Protein AF-0000000075068173 (afdb_homodimer)

Radius of gyration: 28.62 Å; Cα contacts (8 Å, |Δi|>4): 378; chains: 2; bounding box: 31×88×55 Å

Secondary structure (DSSP, 8-state):
---HHHHHHHHHHHHTSS-HHHHHHHHHTT--S--SHHHHHHHHHHHHHHHHHHHHHHHHHHGGG---HHHHHHHHHHHHHHHHHHHHHHHHHHHHHTT-HHHHHHHHTTHHHHHHHHHHHHHSEEESTTTSHHHHHHHHHHHHHHHHHHHHHH-/---HHHHHHHHHHHHTSS-HHHHHHHHHTT--S--SHHHHHHHHHHHHHHHHHHHHHHHHHHGGG---HHHHHHHHHHHHHHHHHHHHHHHHHHHHHTT-HHHHHHHHTTHHHHHHHHHHHHHSEEESTTTSHHHHHHHHHHHHHHHHHHHHHH-

Foldseek 3Di:
DDPPVLLVVQQVVLVPPPDSVVSSCQCVVPVPDDSPPLSSVLSVLVVQLVVLVVVLVVLVVCLVVDPPPVVNVLSVLQNQLSVQQNVLSVQLNVCSVVVNNVSSVVSNVSNVVSNVSSCVSVVPPPVCPDDCVVVVVVVVVVVVVVVVVVVVVVD/DDPPVLVVVQQVVLVPPPDSVVSSCQCVVPVPDDSPPLSSVLSVLVVQLVVLVVVLVVLVVCLVVDPPPVVNVLSVLQNQLSVQQNVLSVQLNVCSVVVNNVSSVVSNVRNVVSNVSSCVSVVPPPPCPDDCVVVVVVVVVVVVVVVVVVVVVVD

Nearest PDB structures (foldseek):
  1xg2-assembly1_B  TM=8.475E-01  e=2.480E-03  Actinidia chinensis
  1x91-assembly1_A  TM=8.697E-01  e=3.178E-03  Arabidopsis thaliana
  1x8z-assembly1_A-2  TM=6.089E-01  e=2.533E-04  Arabidopsis thaliana
  1x8z-assembly3_A  TM=6.089E-01  e=2.533E-04  Arabidopsis thaliana
  3na7-assembly1_A  TM=4.726E-01  e=2.448E+00  Helicobacter pylori NCTC 11638

Structure (mmCIF, N/CA/C/O backbone):
data_AF-0000000075068173-model_v1
#
loop_
_entity.id
_entity.type
_entity.pdbx_description
1 polymer 'Uncharacterized protein LOC111493503'
#
loop_
_atom_site.group_PDB
_atom_site.id
_atom_site.type_symbol
_atom_site.label_atom_id
_atom_site.label_alt_id
_atom_site.label_comp_id
_atom_site.label_asym_id
_atom_site.label_entity_id
_atom_site.label_seq_id
_atom_site.pdbx_PDB_ins_code
_atom_site.Cartn_x
_atom_site.Cartn_y
_atom_site.Cartn_z
_atom_site.occupancy
_atom_site.B_iso_or_equiv
_atom_site.auth_seq_id
_atom_site.auth_comp_id
_atom_site.auth_asym_id
_atom_site.auth_atom_id
_atom_site.pdbx_PDB_model_num
ATOM 1 N N . MET A 1 1 ? 0.216 -41.562 1.376 1 57.31 1 MET A N 1
ATOM 2 C CA . MET A 1 1 ? 1.624 -41.188 1.37 1 57.31 1 MET A CA 1
ATOM 3 C C . MET A 1 1 ? 2.307 -41.625 0.082 1 57.31 1 MET A C 1
ATOM 5 O O . MET A 1 1 ? 1.937 -42.656 -0.497 1 57.31 1 MET A O 1
ATOM 9 N N . ALA A 1 2 ? 3.008 -40.594 -0.624 1 73.44 2 ALA A N 1
ATOM 10 C CA . ALA A 1 2 ? 3.652 -40.938 -1.89 1 73.44 2 ALA A CA 1
ATOM 11 C C . ALA A 1 2 ? 4.695 -42.031 -1.697 1 73.44 2 ALA A C 1
ATOM 13 O O . ALA A 1 2 ? 5.355 -42.094 -0.656 1 73.44 2 ALA A O 1
ATOM 14 N N . ASP A 1 3 ? 4.773 -43.031 -2.59 1 85.81 3 ASP A N 1
ATOM 15 C CA . ASP A 1 3 ? 5.84 -44 -2.553 1 85.81 3 ASP A CA 1
ATOM 16 C C . ASP A 1 3 ? 7.211 -43.344 -2.676 1 85.81 3 ASP A C 1
ATOM 18 O O . ASP A 1 3 ? 7.312 -42.156 -2.982 1 85.81 3 ASP A O 1
ATOM 22 N N . THR A 1 4 ? 8.195 -44.094 -2.365 1 87.81 4 THR A N 1
ATOM 23 C CA . THR A 1 4 ? 9.562 -43.594 -2.305 1 87.81 4 THR A CA 1
ATOM 24 C C . THR A 1 4 ? 9.961 -42.938 -3.635 1 87.81 4 THR A C 1
ATOM 26 O O . THR A 1 4 ? 10.617 -41.906 -3.66 1 87.81 4 THR A O 1
ATOM 29 N N . GLU A 1 5 ? 9.617 -43.562 -4.777 1 89.88 5 GLU A N 1
ATOM 30 C CA . GLU A 1 5 ? 9.961 -43.031 -6.094 1 89.88 5 GLU A CA 1
ATOM 31 C C . GLU A 1 5 ? 9.281 -41.688 -6.34 1 89.88 5 GLU A C 1
ATOM 33 O O . GLU A 1 5 ? 9.914 -40.75 -6.82 1 89.88 5 GLU A O 1
ATOM 38 N N . THR A 1 6 ? 8.023 -41.688 -6.035 1 92.38 6 THR A N 1
ATOM 39 C CA . THR A 1 6 ? 7.254 -40.438 -6.18 1 92.38 6 THR A CA 1
ATOM 40 C C . THR A 1 6 ? 7.824 -39.344 -5.285 1 92.38 6 THR A C 1
ATOM 42 O O . THR A 1 6 ? 7.961 -38.219 -5.719 1 92.38 6 THR A O 1
ATOM 45 N N . GLU A 1 7 ? 8.172 -39.688 -4.039 1 92.94 7 GLU A N 1
ATOM 46 C CA . GLU A 1 7 ? 8.75 -38.719 -3.102 1 92.94 7 GLU A CA 1
ATOM 47 C C . GLU A 1 7 ? 10.062 -38.156 -3.631 1 92.94 7 GLU A C 1
ATOM 49 O O . GLU A 1 7 ? 10.336 -36.969 -3.492 1 92.94 7 GLU A O 1
ATOM 54 N N . ASN A 1 8 ? 10.883 -39.031 -4.199 1 91.31 8 ASN A N 1
ATOM 55 C CA . ASN A 1 8 ? 12.148 -38.562 -4.777 1 91.31 8 ASN A CA 1
ATOM 56 C C . ASN A 1 8 ? 11.914 -37.625 -5.945 1 91.31 8 ASN A C 1
ATOM 58 O O . ASN A 1 8 ? 12.633 -36.625 -6.09 1 91.31 8 ASN A O 1
ATOM 62 N N . ARG A 1 9 ? 10.93 -37.906 -6.77 1 92.56 9 ARG A N 1
ATOM 63 C CA . ARG A 1 9 ? 10.602 -37.062 -7.906 1 92.56 9 ARG A CA 1
ATOM 64 C C . ARG A 1 9 ? 10.156 -35.656 -7.438 1 92.56 9 ARG A C 1
ATOM 66 O O . ARG A 1 9 ? 10.617 -34.656 -7.957 1 92.56 9 ARG A O 1
ATOM 73 N N . ILE A 1 10 ? 9.305 -35.656 -6.484 1 94.38 10 ILE A N 1
ATOM 74 C CA . ILE A 1 10 ? 8.766 -34.406 -5.961 1 94.38 10 ILE A CA 1
ATOM 75 C C . ILE A 1 10 ? 9.883 -33.594 -5.309 1 94.38 10 ILE A C 1
ATOM 77 O O . ILE A 1 10 ? 10 -32.406 -5.531 1 94.38 10 ILE A O 1
ATOM 81 N N . ASN A 1 11 ? 10.703 -34.25 -4.551 1 90.69 11 ASN A N 1
ATOM 82 C CA . ASN A 1 11 ? 11.812 -33.562 -3.893 1 90.69 11 ASN A CA 1
ATOM 83 C C . ASN A 1 11 ? 12.766 -32.938 -4.906 1 90.69 11 ASN A C 1
ATOM 85 O O . ASN A 1 11 ? 13.203 -31.812 -4.73 1 90.69 11 ASN A O 1
ATOM 89 N N . ASN A 1 12 ? 13.055 -33.688 -5.945 1 89.19 12 ASN A N 1
ATOM 90 C CA . ASN A 1 12 ? 13.945 -33.156 -6.984 1 89.19 12 ASN A CA 1
ATOM 91 C C . ASN A 1 12 ? 13.328 -31.984 -7.727 1 89.19 12 ASN A C 1
ATOM 93 O O . ASN A 1 12 ? 14.016 -30.984 -7.988 1 89.19 12 ASN A O 1
ATOM 97 N N . LEU A 1 13 ? 12.031 -32.125 -8.07 1 92.62 13 LEU A N 1
ATOM 98 C CA . LEU A 1 13 ? 11.312 -31.062 -8.766 1 92.62 13 LEU A CA 1
ATOM 99 C C . LEU A 1 13 ? 11.234 -29.797 -7.914 1 92.62 13 LEU A C 1
ATOM 101 O O . LEU A 1 13 ? 11.438 -28.688 -8.414 1 92.62 13 LEU A O 1
ATOM 105 N N . CYS A 1 14 ? 11.031 -29.984 -6.633 1 94.75 14 CYS A N 1
ATOM 106 C CA . CYS A 1 14 ? 10.727 -28.844 -5.758 1 94.75 14 CYS A CA 1
ATOM 107 C C . CYS A 1 14 ? 12 -28.188 -5.254 1 94.75 14 CYS A C 1
ATOM 109 O O . CYS A 1 14 ? 11.977 -27.047 -4.812 1 94.75 14 CYS A O 1
ATOM 111 N N . HIS A 1 15 ? 13.078 -28.906 -5.363 1 87.06 15 HIS A N 1
ATOM 112 C CA . HIS A 1 15 ? 14.359 -28.359 -4.938 1 87.06 15 HIS A CA 1
ATOM 113 C C . HIS A 1 15 ? 14.734 -27.141 -5.773 1 87.06 15 HIS A C 1
ATOM 115 O O . HIS A 1 15 ? 15.406 -26.234 -5.285 1 87.06 15 HIS A O 1
ATOM 121 N N . GLU A 1 16 ? 14.148 -27.047 -6.996 1 82.69 16 GLU A N 1
ATOM 122 C CA . GLU A 1 16 ? 14.477 -25.984 -7.934 1 82.69 16 GLU A CA 1
ATOM 123 C C . GLU A 1 16 ? 13.492 -24.812 -7.812 1 82.69 16 GLU A C 1
ATOM 125 O O . GLU A 1 16 ? 13.68 -23.766 -8.438 1 82.69 16 GLU A O 1
ATOM 130 N N . MET A 1 17 ? 12.531 -24.938 -6.984 1 88.69 17 MET A N 1
ATOM 131 C CA . MET A 1 17 ? 11.469 -23.953 -6.887 1 88.69 17 MET A CA 1
ATOM 132 C C . MET A 1 17 ? 11.82 -22.875 -5.871 1 88.69 17 MET A C 1
ATOM 134 O O . MET A 1 17 ? 12.602 -23.109 -4.949 1 88.69 17 MET A O 1
ATOM 138 N N . GLU A 1 18 ? 11.227 -21.703 -6.047 1 86.06 18 GLU A N 1
ATOM 139 C CA . GLU A 1 18 ? 11.359 -20.578 -5.121 1 86.06 18 GLU A CA 1
ATOM 140 C C . GLU A 1 18 ? 11.016 -21 -3.695 1 86.06 18 GLU A C 1
ATOM 142 O O . GLU A 1 18 ? 11.648 -20.547 -2.74 1 86.06 18 GLU A O 1
ATOM 147 N N . GLU A 1 19 ? 9.984 -21.875 -3.518 1 88.12 19 GLU A N 1
ATOM 148 C CA . GLU A 1 19 ? 9.547 -22.359 -2.213 1 88.12 19 GLU A CA 1
ATOM 149 C C . GLU A 1 19 ? 9.328 -23.875 -2.234 1 88.12 19 GLU A C 1
ATOM 151 O O . GLU A 1 19 ? 8.289 -24.344 -2.688 1 88.12 19 GLU A O 1
ATOM 156 N N . PHE A 1 20 ? 10.242 -24.516 -1.588 1 89.75 20 PHE A N 1
ATOM 157 C CA . PHE A 1 20 ? 10.188 -25.969 -1.524 1 89.75 20 PHE A CA 1
ATOM 158 C C . PHE A 1 20 ? 8.898 -26.438 -0.845 1 89.75 20 PHE A C 1
ATOM 160 O O . PHE A 1 20 ? 8.234 -27.344 -1.325 1 89.75 20 PHE A O 1
ATOM 167 N N . GLY A 1 21 ? 8.617 -25.828 0.312 1 89.31 21 GLY A N 1
ATOM 168 C CA . GLY A 1 21 ? 7.465 -26.25 1.094 1 89.31 21 GLY A CA 1
ATOM 169 C C . GLY A 1 21 ? 6.152 -26.094 0.35 1 89.31 21 GLY A C 1
ATOM 170 O O . GLY A 1 21 ? 5.328 -27.016 0.347 1 89.31 21 GLY A O 1
ATOM 171 N N . PHE A 1 22 ? 6.039 -24.969 -0.29 1 91.69 22 PHE A N 1
ATOM 172 C CA . PHE A 1 22 ? 4.816 -24.734 -1.051 1 91.69 22 PHE A CA 1
ATOM 173 C C . PHE A 1 22 ? 4.703 -25.703 -2.219 1 91.69 22 PHE A C 1
ATOM 175 O O . PHE A 1 22 ? 3.633 -26.266 -2.471 1 91.69 22 PHE A O 1
ATOM 182 N N . CYS A 1 23 ? 5.797 -25.953 -2.932 1 94.81 23 CYS A N 1
ATOM 183 C CA . CYS A 1 23 ? 5.852 -26.906 -4.035 1 94.81 23 CYS A CA 1
ATOM 184 C C . CYS A 1 23 ? 5.512 -28.312 -3.557 1 94.81 23 CYS A C 1
ATOM 186 O O . CYS A 1 23 ? 4.641 -28.984 -4.129 1 94.81 23 CYS A O 1
ATOM 188 N N . SER A 1 24 ? 6.184 -28.719 -2.5 1 93.94 24 SER A N 1
ATOM 189 C CA . SER A 1 24 ? 5.98 -30.047 -1.946 1 93.94 24 SER A CA 1
ATOM 190 C C . SER A 1 24 ? 4.535 -30.25 -1.496 1 93.94 24 SER A C 1
ATOM 192 O O . SER A 1 24 ? 3.918 -31.266 -1.801 1 93.94 24 SER A O 1
ATOM 194 N N . GLN A 1 25 ? 4.031 -29.281 -0.839 1 92.69 25 GLN A N 1
ATOM 195 C CA . GLN A 1 25 ? 2.66 -29.344 -0.345 1 92.69 25 GLN A CA 1
ATOM 196 C C . GLN A 1 25 ? 1.663 -29.422 -1.498 1 92.69 25 GLN A C 1
ATOM 198 O O . GLN A 1 25 ? 0.678 -30.156 -1.428 1 92.69 25 GLN A O 1
ATOM 203 N N . THR A 1 26 ? 1.859 -28.641 -2.525 1 94.56 26 THR A N 1
ATOM 204 C CA . THR A 1 26 ? 0.976 -28.625 -3.688 1 94.56 26 THR A CA 1
ATOM 205 C C . THR A 1 26 ? 0.862 -30.016 -4.309 1 94.56 26 THR A C 1
ATOM 207 O O . THR A 1 26 ? -0.24 -30.469 -4.609 1 94.56 26 THR A O 1
ATOM 210 N N . PHE A 1 27 ? 1.94 -30.672 -4.473 1 96.88 27 PHE A N 1
ATOM 211 C CA . PHE A 1 27 ? 1.901 -32.031 -5.035 1 96.88 27 PHE A CA 1
ATOM 212 C C . PHE A 1 27 ? 1.237 -33 -4.066 1 96.88 27 PHE A C 1
ATOM 214 O O . PHE A 1 27 ? 0.314 -33.719 -4.441 1 96.88 27 PHE A O 1
ATOM 221 N N . HIS A 1 28 ? 1.599 -32.938 -2.811 1 93.94 28 HIS A N 1
ATOM 222 C CA . HIS A 1 28 ? 1.13 -33.938 -1.842 1 93.94 28 HIS A CA 1
ATOM 223 C C . HIS A 1 28 ? -0.37 -33.812 -1.604 1 93.94 28 HIS A C 1
ATOM 225 O O . HIS A 1 28 ? -1.052 -34.781 -1.343 1 93.94 28 HIS A O 1
ATOM 231 N N . GLU A 1 29 ? -0.838 -32.656 -1.728 1 93.19 29 GLU A N 1
ATOM 232 C CA . GLU A 1 29 ? -2.264 -32.406 -1.51 1 93.19 29 GLU A CA 1
ATOM 233 C C . GLU A 1 29 ? -3.084 -32.875 -2.719 1 93.19 29 GLU A C 1
ATOM 235 O O . GLU A 1 29 ? -4.309 -32.969 -2.637 1 93.19 29 GLU A O 1
ATOM 240 N N . ASN A 1 30 ? -2.426 -33.156 -3.859 1 93.44 30 ASN A N 1
ATOM 241 C CA . ASN A 1 30 ? -3.168 -33.406 -5.094 1 93.44 30 ASN A CA 1
ATOM 242 C C . ASN A 1 30 ? -2.744 -34.688 -5.77 1 93.44 30 ASN A C 1
ATOM 244 O O . ASN A 1 30 ? -2.943 -34.875 -6.973 1 93.44 30 ASN A O 1
ATOM 248 N N . LEU A 1 31 ? -2.109 -35.594 -4.969 1 92.62 31 LEU A N 1
ATOM 249 C CA . LEU A 1 31 ? -1.705 -36.875 -5.492 1 92.62 31 LEU A CA 1
ATOM 250 C C . LEU A 1 31 ? -2.908 -37.812 -5.629 1 92.62 31 LEU A C 1
ATOM 252 O O . LEU A 1 31 ? -3.016 -38.812 -4.91 1 92.62 31 LEU A O 1
ATOM 256 N N . ASN A 1 32 ? -3.816 -37.625 -6.555 1 88 32 ASN A N 1
ATOM 257 C CA . ASN A 1 32 ? -5.031 -38.406 -6.719 1 88 32 ASN A CA 1
ATOM 258 C C . ASN A 1 32 ? -4.969 -39.281 -7.973 1 88 32 ASN A C 1
ATOM 260 O O . ASN A 1 32 ? -5.953 -39.938 -8.328 1 88 32 ASN A O 1
ATOM 264 N N . GLY A 1 33 ? -3.887 -39.344 -8.617 1 87.81 33 GLY A N 1
ATOM 265 C CA . GLY A 1 33 ? -3.707 -40.062 -9.867 1 87.81 33 GLY A CA 1
ATOM 266 C C . GLY A 1 33 ? -2.293 -40.594 -10.062 1 87.81 33 GLY A C 1
ATOM 267 O O . GLY A 1 33 ? -1.572 -40.812 -9.086 1 87.81 33 GLY A O 1
ATOM 268 N N . PRO A 1 34 ? -1.982 -40.781 -11.312 1 87.69 34 PRO A N 1
ATOM 269 C CA . PRO A 1 34 ? -0.616 -41.25 -11.602 1 87.69 34 PRO A CA 1
ATOM 270 C C . PRO A 1 34 ? 0.441 -40.281 -11.055 1 87.69 34 PRO A C 1
ATOM 272 O O . PRO A 1 34 ? 0.252 -39.062 -11.078 1 87.69 34 PRO A O 1
ATOM 275 N N . THR A 1 35 ? 1.455 -40.875 -10.617 1 92.56 35 THR A N 1
ATOM 276 C CA . THR A 1 35 ? 2.479 -40.062 -9.953 1 92.56 35 THR A CA 1
ATOM 277 C C . THR A 1 35 ? 3.77 -40.062 -10.766 1 92.56 35 THR A C 1
ATOM 279 O O . THR A 1 35 ? 4.84 -39.75 -10.242 1 92.56 35 THR A O 1
ATOM 282 N N . ASP A 1 36 ? 3.613 -40.562 -12.031 1 93.81 36 ASP A N 1
ATOM 283 C CA . ASP A 1 36 ? 4.754 -40.438 -12.93 1 93.81 36 ASP A CA 1
ATOM 284 C C . ASP A 1 36 ? 4.91 -38.969 -13.398 1 93.81 36 ASP A C 1
ATOM 286 O O . ASP A 1 36 ? 4.207 -38.094 -12.922 1 93.81 36 ASP A O 1
ATOM 290 N N . ASP A 1 37 ? 5.867 -38.688 -14.289 1 94 37 ASP A N 1
ATOM 291 C CA . ASP A 1 37 ? 6.164 -37.312 -14.742 1 94 37 ASP A CA 1
ATOM 292 C C . ASP A 1 37 ? 4.941 -36.688 -15.391 1 94 37 ASP A C 1
ATOM 294 O O . ASP A 1 37 ? 4.699 -35.469 -15.219 1 94 37 ASP A O 1
ATOM 298 N N . ILE A 1 38 ? 4.18 -37.5 -16.156 1 96.25 38 ILE A N 1
ATOM 299 C CA . ILE A 1 38 ? 2.982 -37 -16.828 1 96.25 38 ILE A CA 1
ATOM 300 C C . ILE A 1 38 ? 1.933 -36.625 -15.773 1 96.25 38 ILE A C 1
ATOM 302 O O . ILE A 1 38 ? 1.312 -35.562 -15.859 1 96.25 38 ILE A O 1
ATOM 306 N N . GLY A 1 39 ? 1.731 -37.469 -14.781 1 96.94 39 GLY A N 1
ATOM 307 C CA . GLY A 1 39 ? 0.793 -37.188 -13.703 1 96.94 39 GLY A CA 1
ATOM 308 C C . GLY A 1 39 ? 1.146 -35.938 -12.906 1 96.94 39 GLY A C 1
ATOM 309 O O . GLY A 1 39 ? 0.275 -35.125 -12.602 1 96.94 39 GLY A O 1
ATOM 310 N N . LEU A 1 40 ? 2.402 -35.75 -12.578 1 96.56 40 LEU A N 1
ATOM 311 C CA . LEU A 1 40 ? 2.854 -34.562 -11.828 1 96.56 40 LEU A CA 1
ATOM 312 C C . LEU A 1 40 ? 2.691 -33.312 -12.656 1 96.56 40 LEU A C 1
ATOM 314 O O . LEU A 1 40 ? 2.355 -32.25 -12.117 1 96.56 40 LEU A O 1
ATOM 318 N N . THR A 1 41 ? 2.947 -33.438 -13.961 1 97.56 41 THR A N 1
ATOM 319 C CA . THR A 1 41 ? 2.742 -32.312 -14.859 1 97.56 41 THR A CA 1
ATOM 320 C C . THR A 1 41 ? 1.276 -31.891 -14.867 1 97.56 41 THR A C 1
ATOM 322 O O . THR A 1 41 ? 0.974 -30.703 -14.828 1 97.56 41 THR A O 1
ATOM 325 N N . GLN A 1 42 ? 0.394 -32.844 -14.883 1 97.75 42 GLN A N 1
ATOM 326 C CA . GLN A 1 42 ? -1.033 -32.531 -14.836 1 97.75 42 GLN A CA 1
ATOM 327 C C . GLN A 1 42 ? -1.395 -31.766 -13.57 1 97.75 42 GLN A C 1
ATOM 329 O O . GLN A 1 42 ? -2.115 -30.766 -13.625 1 97.75 42 GLN A O 1
ATOM 334 N N . ILE A 1 43 ? -0.882 -32.25 -12.469 1 97.38 43 ILE A N 1
ATOM 335 C CA . ILE A 1 43 ? -1.152 -31.609 -11.195 1 97.38 43 ILE A CA 1
ATOM 336 C C . ILE A 1 43 ? -0.666 -30.156 -11.258 1 97.38 43 ILE A C 1
ATOM 338 O O . ILE A 1 43 ? -1.396 -29.234 -10.891 1 97.38 43 ILE A O 1
ATOM 342 N N . ALA A 1 44 ? 0.542 -29.969 -11.688 1 97.62 44 ALA A N 1
ATOM 343 C CA . ALA A 1 44 ? 1.157 -28.641 -11.695 1 97.62 44 ALA A CA 1
ATOM 344 C C . ALA A 1 44 ? 0.349 -27.656 -12.547 1 97.62 44 ALA A C 1
ATOM 346 O O . ALA A 1 44 ? 0.031 -26.562 -12.102 1 97.62 44 ALA A O 1
ATOM 347 N N . ILE A 1 45 ? -0.02 -28.062 -13.797 1 98.5 45 ILE A N 1
ATOM 348 C CA . ILE A 1 45 ? -0.671 -27.125 -14.703 1 98.5 45 ILE A CA 1
ATOM 349 C C . ILE A 1 45 ? -2.105 -26.875 -14.242 1 98.5 45 ILE A C 1
ATOM 351 O O . ILE A 1 45 ? -2.613 -25.75 -14.359 1 98.5 45 ILE A O 1
ATOM 355 N N . VAL A 1 46 ? -2.775 -27.891 -13.711 1 97.94 46 VAL A N 1
ATOM 356 C CA . VAL A 1 46 ? -4.152 -27.734 -13.25 1 97.94 46 VAL A CA 1
ATOM 357 C C . VAL A 1 46 ? -4.195 -26.828 -12.016 1 97.94 46 VAL A C 1
ATOM 359 O O . VAL A 1 46 ? -5.035 -25.938 -11.93 1 97.94 46 VAL A O 1
ATOM 362 N N . GLU A 1 47 ? -3.283 -27.016 -11.102 1 97.94 47 GLU A N 1
ATOM 363 C CA . GLU A 1 47 ? -3.229 -26.172 -9.906 1 97.94 47 GLU A CA 1
ATOM 364 C C . GLU A 1 47 ? -2.871 -24.734 -10.266 1 97.94 47 GLU A C 1
ATOM 366 O O . GLU A 1 47 ? -3.371 -23.797 -9.648 1 97.94 47 GLU A O 1
ATOM 371 N N . ALA A 1 48 ? -1.979 -24.562 -11.227 1 98.44 48 ALA A N 1
ATOM 372 C CA . ALA A 1 48 ? -1.643 -23.219 -11.688 1 98.44 48 ALA A CA 1
ATOM 373 C C . ALA A 1 48 ? -2.867 -22.516 -12.266 1 98.44 48 ALA A C 1
ATOM 375 O O . ALA A 1 48 ? -3.141 -21.359 -11.93 1 98.44 48 ALA A O 1
ATOM 376 N N . GLN A 1 49 ? -3.598 -23.234 -13.078 1 98.62 49 GLN A N 1
ATOM 377 C CA . GLN A 1 49 ? -4.773 -22.656 -13.711 1 98.62 49 GLN A CA 1
ATOM 378 C C . GLN A 1 49 ? -5.844 -22.312 -12.672 1 98.62 49 GLN A C 1
ATOM 380 O O . GLN A 1 49 ? -6.461 -21.25 -12.742 1 98.62 49 GLN A O 1
ATOM 385 N N . ALA A 1 50 ? -6.078 -23.172 -11.789 1 96.81 50 ALA A N 1
ATOM 386 C CA . ALA A 1 50 ? -7.055 -22.922 -10.734 1 96.81 50 ALA A CA 1
ATOM 387 C C . ALA A 1 50 ? -6.668 -21.688 -9.914 1 96.81 50 ALA A C 1
ATOM 389 O O . ALA A 1 50 ? -7.527 -20.875 -9.578 1 96.81 50 ALA A O 1
ATOM 390 N N . ASN A 1 51 ? -5.395 -21.594 -9.57 1 96.62 51 ASN A N 1
ATOM 391 C CA . ASN A 1 51 ? -4.898 -20.453 -8.82 1 96.62 51 ASN A CA 1
ATOM 392 C C . ASN A 1 51 ? -5.062 -19.156 -9.609 1 96.62 51 ASN A C 1
ATOM 394 O O . ASN A 1 51 ? -5.5 -18.141 -9.055 1 96.62 51 ASN A O 1
ATOM 398 N N . ALA A 1 52 ? -4.719 -19.188 -10.883 1 97.75 52 ALA A N 1
ATOM 399 C CA . ALA A 1 52 ? -4.852 -18 -11.742 1 97.75 52 ALA A CA 1
ATOM 400 C C . ALA A 1 52 ? -6.309 -17.562 -11.844 1 97.75 52 ALA A C 1
ATOM 402 O O . ALA A 1 52 ? -6.613 -16.375 -11.734 1 97.75 52 ALA A O 1
ATOM 403 N N . SER A 1 53 ? -7.246 -18.531 -12.016 1 97.38 53 SER A N 1
ATOM 404 C CA . SER A 1 53 ? -8.672 -18.234 -12.117 1 97.38 53 SER A CA 1
ATOM 405 C C . SER A 1 53 ? -9.203 -17.625 -10.828 1 97.38 53 SER A C 1
ATOM 407 O O . SER A 1 53 ? -9.992 -16.688 -10.859 1 97.38 53 SER A O 1
ATOM 409 N N . ASN A 1 54 ? -8.781 -18.188 -9.742 1 94.75 54 ASN A N 1
ATOM 410 C CA . ASN A 1 54 ? -9.203 -17.672 -8.445 1 94.75 54 ASN A CA 1
ATOM 411 C C . ASN A 1 54 ? -8.688 -16.25 -8.211 1 94.75 54 ASN A C 1
ATOM 413 O O . ASN A 1 54 ? -9.406 -15.406 -7.684 1 94.75 54 ASN A O 1
ATOM 417 N N . THR A 1 55 ? -7.461 -15.969 -8.523 1 95.19 55 THR A N 1
ATOM 418 C CA . THR A 1 55 ? -6.867 -14.641 -8.375 1 95.19 55 THR A CA 1
ATOM 419 C C . THR A 1 55 ? -7.578 -13.633 -9.266 1 95.19 55 THR A C 1
ATOM 421 O O . THR A 1 55 ? -7.859 -12.508 -8.836 1 95.19 55 THR A O 1
ATOM 424 N N . LEU A 1 56 ? -7.867 -14.047 -10.531 1 96.38 56 LEU A N 1
ATOM 425 C CA . LEU A 1 56 ? -8.609 -13.188 -11.445 1 96.38 56 LEU A CA 1
ATOM 426 C C . LEU A 1 56 ? -9.961 -12.805 -10.852 1 96.38 56 LEU A C 1
ATOM 428 O O . LEU A 1 56 ? -10.336 -11.625 -10.852 1 96.38 56 LEU A O 1
ATOM 432 N N . ARG A 1 57 ? -10.648 -13.773 -10.297 1 93.88 57 ARG A N 1
ATOM 433 C CA . ARG A 1 57 ? -11.945 -13.516 -9.672 1 93.88 57 ARG A CA 1
ATOM 434 C C . ARG A 1 57 ? -11.797 -12.57 -8.477 1 93.88 57 ARG A C 1
ATOM 436 O O . ARG A 1 57 ? -12.609 -11.656 -8.305 1 93.88 57 ARG A O 1
ATOM 443 N N . TYR A 1 58 ? -10.82 -12.758 -7.672 1 90.38 58 TYR A N 1
ATOM 444 C CA . TYR A 1 58 ? -10.539 -11.906 -6.523 1 90.38 58 TYR A CA 1
ATOM 445 C C . TYR A 1 58 ? -10.359 -10.461 -6.953 1 90.38 58 TYR A C 1
ATOM 447 O O . TYR A 1 58 ? -10.938 -9.547 -6.352 1 90.38 58 TYR A O 1
ATOM 455 N N . ILE A 1 59 ? -9.555 -10.242 -7.93 1 92.5 59 ILE A N 1
ATOM 456 C CA . ILE A 1 59 ? -9.273 -8.906 -8.438 1 92.5 59 ILE A CA 1
ATOM 457 C C . ILE A 1 59 ? -10.57 -8.266 -8.938 1 92.5 59 ILE A C 1
ATOM 459 O O . ILE A 1 59 ? -10.859 -7.105 -8.625 1 92.5 59 ILE A O 1
ATOM 463 N N . GLN A 1 60 ? -11.367 -9.047 -9.688 1 92 60 GLN A N 1
ATOM 464 C CA . GLN A 1 60 ? -12.609 -8.547 -10.273 1 92 60 GLN A CA 1
ATOM 465 C C . GLN A 1 60 ? -13.609 -8.164 -9.188 1 92 60 GLN A C 1
ATOM 467 O O . GLN A 1 60 ? -14.383 -7.215 -9.344 1 92 60 GLN A O 1
ATOM 472 N N . GLU A 1 61 ? -13.562 -8.828 -8.109 1 85.69 61 GLU A N 1
ATOM 473 C CA . GLU A 1 61 ? -14.445 -8.531 -6.984 1 85.69 61 GLU A CA 1
ATOM 474 C C . GLU A 1 61 ? -13.969 -7.297 -6.223 1 85.69 61 GLU A C 1
ATOM 476 O O . GLU A 1 61 ? -14.773 -6.566 -5.648 1 85.69 61 GLU A O 1
ATOM 481 N N . LEU A 1 62 ? -12.688 -7.078 -6.238 1 82.44 62 LEU A N 1
ATOM 482 C CA . LEU A 1 62 ? -12.086 -5.973 -5.5 1 82.44 62 LEU A CA 1
ATOM 483 C C . LEU A 1 62 ? -12.242 -4.664 -6.27 1 82.44 62 LEU A C 1
ATOM 485 O O . LEU A 1 62 ? -12.438 -3.605 -5.672 1 82.44 62 LEU A O 1
ATOM 489 N N . LEU A 1 63 ? -12.188 -4.719 -7.57 1 86.88 63 LEU A N 1
ATOM 490 C CA . LEU A 1 63 ? -12.078 -3.557 -8.445 1 86.88 63 LEU A CA 1
ATOM 491 C C . LEU A 1 63 ? -13.234 -2.588 -8.195 1 86.88 63 LEU A C 1
ATOM 493 O O . LEU A 1 63 ? -13.008 -1.392 -7.996 1 86.88 63 LEU A O 1
ATOM 497 N N . PRO A 1 64 ? -14.453 -3.064 -8.07 1 82 64 PRO A N 1
ATOM 498 C CA . PRO A 1 64 ? -15.555 -2.117 -7.875 1 82 64 PRO A CA 1
ATOM 499 C C . PRO A 1 64 ? -15.5 -1.421 -6.516 1 82 64 PRO A C 1
ATOM 501 O O . PRO A 1 64 ? -16.141 -0.381 -6.328 1 82 64 PRO A O 1
ATOM 504 N N . THR A 1 65 ? -14.711 -1.905 -5.637 1 71.31 65 THR A N 1
ATOM 505 C CA . THR A 1 65 ? -14.711 -1.388 -4.273 1 71.31 65 THR A CA 1
ATOM 506 C C . THR A 1 65 ? -13.602 -0.364 -4.082 1 71.31 65 THR A C 1
ATOM 508 O O . THR A 1 65 ? -13.562 0.346 -3.076 1 71.31 65 THR A O 1
ATOM 511 N N . ILE A 1 66 ? -12.68 -0.326 -5.039 1 65.81 66 ILE A N 1
ATOM 512 C CA . ILE A 1 66 ? -11.5 0.532 -4.922 1 65.81 66 ILE A CA 1
ATOM 513 C C . ILE A 1 66 ? -11.836 1.938 -5.41 1 65.81 66 ILE A C 1
ATOM 515 O O . ILE A 1 66 ? -12.344 2.111 -6.523 1 65.81 66 ILE A O 1
ATOM 519 N N . THR A 1 67 ? -11.57 2.852 -4.574 1 61.88 67 THR A N 1
ATOM 520 C CA . THR A 1 67 ? -11.844 4.238 -4.922 1 61.88 67 THR A CA 1
ATOM 521 C C . THR A 1 67 ? -10.555 4.977 -5.273 1 61.88 67 THR A C 1
ATOM 523 O O . THR A 1 67 ? -10.586 6.004 -5.953 1 61.88 67 THR A O 1
ATOM 526 N N . ASP A 1 68 ? -9.422 4.504 -4.75 1 63.22 68 ASP A N 1
ATOM 527 C CA . ASP A 1 68 ? -8.125 5.074 -5.098 1 63.22 68 ASP A CA 1
ATOM 528 C C . ASP A 1 68 ? -7.789 4.82 -6.562 1 63.22 68 ASP A C 1
ATOM 530 O O . ASP A 1 68 ? -7.633 3.672 -6.98 1 63.22 68 ASP A O 1
ATOM 534 N N . LEU A 1 69 ? -7.629 5.875 -7.285 1 70.31 69 LEU A N 1
ATOM 535 C CA . LEU A 1 69 ? -7.473 5.777 -8.734 1 70.31 69 LEU A CA 1
ATOM 536 C C . LEU A 1 69 ? -6.176 5.059 -9.094 1 70.31 69 LEU A C 1
ATOM 538 O O . LEU A 1 69 ? -6.148 4.254 -10.031 1 70.31 69 LEU A O 1
ATOM 542 N N . LYS A 1 70 ? -5.156 5.312 -8.383 1 72.75 70 LYS A N 1
ATOM 543 C CA . LYS A 1 70 ? -3.885 4.652 -8.672 1 72.75 70 LYS A CA 1
ATOM 544 C C . LYS A 1 70 ? -3.969 3.154 -8.398 1 72.75 70 LYS A C 1
ATOM 546 O O . LYS A 1 70 ? -3.529 2.346 -9.219 1 72.75 70 LYS A O 1
ATOM 551 N N . LEU A 1 71 ? -4.586 2.838 -7.273 1 77.38 71 LEU A N 1
ATOM 552 C CA . LEU A 1 71 ? -4.762 1.433 -6.922 1 77.38 71 LEU A CA 1
ATOM 553 C C . LEU A 1 71 ? -5.691 0.735 -7.914 1 77.38 71 LEU A C 1
ATOM 555 O O . LEU A 1 71 ? -5.445 -0.41 -8.297 1 77.38 71 LEU A O 1
ATOM 559 N N . LYS A 1 72 ? -6.727 1.431 -8.297 1 81.88 72 LYS A N 1
ATOM 560 C CA . LYS A 1 72 ? -7.66 0.881 -9.281 1 81.88 72 LYS A CA 1
ATOM 561 C C . LYS A 1 72 ? -6.953 0.569 -10.594 1 81.88 72 LYS A C 1
ATOM 563 O O . LYS A 1 72 ? -7.16 -0.497 -11.18 1 81.88 72 LYS A O 1
ATOM 568 N N . ASN A 1 73 ? -6.137 1.47 -11.016 1 84.19 73 ASN A N 1
ATOM 569 C CA . ASN A 1 73 ? -5.379 1.26 -12.25 1 84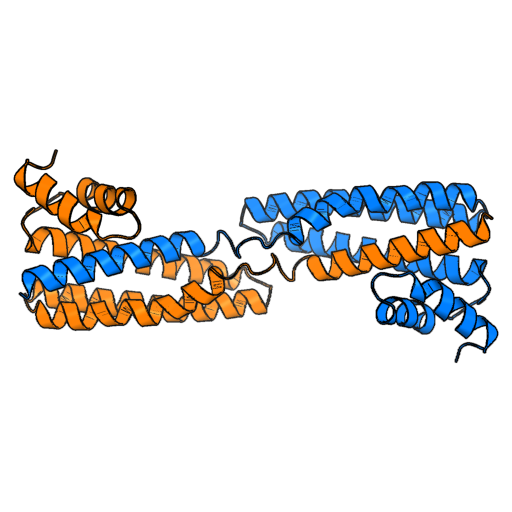.19 73 ASN A CA 1
ATOM 570 C C . ASN A 1 73 ? -4.395 0.101 -12.109 1 84.19 73 ASN A C 1
ATOM 572 O O . ASN A 1 73 ? -4.227 -0.688 -13.039 1 84.19 73 ASN A O 1
ATOM 576 N N . ASP A 1 74 ? -3.699 0.027 -10.938 1 85.25 74 ASP A N 1
ATOM 577 C CA . ASP A 1 74 ? -2.797 -1.087 -10.672 1 85.25 74 ASP A CA 1
ATOM 578 C C . ASP A 1 74 ? -3.535 -2.422 -10.742 1 85.25 74 ASP A C 1
ATOM 580 O O . ASP A 1 74 ? -3.035 -3.383 -11.328 1 85.25 74 ASP A O 1
ATOM 584 N N . LEU A 1 75 ? -4.789 -2.389 -10.234 1 90.44 75 LEU A N 1
ATOM 585 C CA . LEU A 1 75 ? -5.586 -3.611 -10.219 1 90.44 75 LEU A CA 1
ATOM 586 C C . LEU A 1 75 ? -6.074 -3.963 -11.617 1 90.44 75 LEU A C 1
ATOM 588 O O . LEU A 1 75 ? -6.184 -5.141 -11.961 1 90.44 75 LEU A O 1
ATOM 592 N N . ILE A 1 76 ? -6.352 -2.986 -12.414 1 92.88 76 ILE A N 1
ATOM 593 C CA . ILE A 1 76 ? -6.777 -3.219 -13.797 1 92.88 76 ILE A CA 1
ATOM 594 C C . ILE A 1 76 ? -5.641 -3.863 -14.586 1 92.88 76 ILE A C 1
ATOM 596 O O . ILE A 1 76 ? -5.863 -4.785 -15.367 1 92.88 76 ILE A O 1
ATOM 600 N N . ILE A 1 77 ? -4.453 -3.447 -14.359 1 92.31 77 ILE A N 1
ATOM 601 C CA . ILE A 1 77 ? -3.293 -4.055 -15 1 92.31 77 ILE A CA 1
ATOM 602 C C . ILE A 1 77 ? -3.176 -5.516 -14.578 1 92.31 77 ILE A C 1
ATOM 604 O O . ILE A 1 77 ? -2.963 -6.398 -15.414 1 92.31 77 ILE A O 1
ATOM 608 N N . CYS A 1 78 ? -3.406 -5.73 -13.328 1 95.62 78 CYS A N 1
ATOM 609 C CA . CYS A 1 78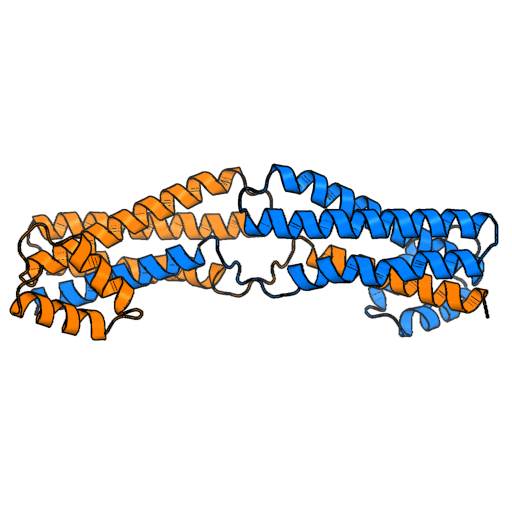 ? -3.314 -7.09 -12.812 1 95.62 78 CYS A CA 1
ATOM 610 C C . CYS A 1 78 ? -4.465 -7.949 -13.328 1 95.62 78 CYS A C 1
ATOM 612 O O . CYS A 1 78 ? -4.289 -9.141 -13.594 1 95.62 78 CYS A O 1
ATOM 614 N N . GLU A 1 79 ? -5.668 -7.379 -13.461 1 96 79 GLU A N 1
ATOM 615 C CA . GLU A 1 79 ? -6.789 -8.117 -14.031 1 96 79 GLU A CA 1
ATOM 616 C C . GLU A 1 79 ? -6.453 -8.633 -15.43 1 96 79 GLU A C 1
ATOM 618 O O . GLU A 1 79 ? -6.703 -9.797 -15.742 1 96 79 GLU A O 1
ATOM 623 N N . ASN A 1 80 ? -5.898 -7.723 -16.219 1 96.5 80 ASN A N 1
ATOM 624 C CA . ASN A 1 80 ? -5.539 -8.094 -17.578 1 96.5 80 ASN A CA 1
ATOM 625 C C . ASN A 1 80 ? -4.441 -9.156 -17.609 1 96.5 80 ASN A C 1
ATOM 627 O O . ASN A 1 80 ? -4.488 -10.086 -18.406 1 96.5 80 ASN A O 1
ATOM 631 N N . ALA A 1 81 ? -3.496 -9.023 -16.797 1 96.62 81 ALA A N 1
ATOM 632 C CA . ALA A 1 81 ? -2.422 -10.008 -16.703 1 96.62 81 ALA A CA 1
ATOM 633 C C . ALA A 1 81 ? -2.971 -11.391 -16.344 1 96.62 81 ALA A C 1
ATOM 635 O O . ALA A 1 81 ? -2.641 -12.375 -17.016 1 96.62 81 ALA A O 1
ATOM 636 N N . TYR A 1 82 ? -3.9 -11.422 -15.406 1 97.88 82 TYR A N 1
ATOM 637 C CA . TYR A 1 82 ? -4.391 -12.711 -14.922 1 97.88 82 TYR A CA 1
ATOM 638 C C . TYR A 1 82 ? -5.402 -13.305 -15.898 1 97.88 82 TYR A C 1
ATOM 640 O O . TYR A 1 82 ? -5.574 -14.531 -15.953 1 97.88 82 TYR A O 1
ATOM 648 N N . LYS A 1 83 ? -6.09 -12.5 -16.703 1 97.69 83 LYS A N 1
ATOM 649 C CA . LYS A 1 83 ? -6.867 -13.039 -17.812 1 97.69 83 LYS A CA 1
ATOM 650 C C . LYS A 1 83 ? -5.973 -13.797 -18.797 1 97.69 83 LYS A C 1
ATOM 652 O O . LYS A 1 83 ? -6.289 -14.922 -19.188 1 97.69 83 LYS A O 1
ATOM 657 N N . THR A 1 84 ? -4.879 -13.18 -19.109 1 97.62 84 THR A N 1
ATOM 658 C CA . THR A 1 84 ? -3.926 -13.789 -20.031 1 97.62 84 THR A CA 1
ATOM 659 C C . THR A 1 84 ? -3.338 -15.062 -19.438 1 97.62 84 THR A C 1
ATOM 661 O O . THR A 1 84 ? -3.246 -16.078 -20.125 1 97.62 84 THR A O 1
ATOM 664 N N . VAL A 1 85 ? -2.934 -15.023 -18.156 1 98.19 85 VAL A N 1
ATOM 665 C CA . VAL A 1 85 ? -2.367 -16.188 -17.469 1 98.19 85 VAL A CA 1
ATOM 666 C C . VAL A 1 85 ? -3.385 -17.312 -17.453 1 98.19 85 VAL A C 1
ATOM 668 O O . VAL A 1 85 ? -3.061 -18.453 -17.797 1 98.19 85 VAL A O 1
ATOM 671 N N . ASP A 1 86 ? -4.602 -17.031 -17.078 1 98.19 86 ASP A N 1
ATOM 672 C CA . ASP A 1 86 ? -5.672 -18.016 -17 1 98.19 86 ASP A CA 1
ATOM 673 C C . ASP A 1 86 ? -5.922 -18.672 -18.359 1 98.19 86 ASP A C 1
ATOM 675 O O . ASP A 1 86 ? -5.988 -19.906 -18.453 1 98.19 86 ASP A O 1
ATOM 679 N N . GLU A 1 87 ? -6.012 -17.859 -19.375 1 98.19 87 GLU A N 1
ATOM 680 C CA . GLU A 1 87 ? -6.266 -18.344 -20.734 1 98.19 87 GLU A CA 1
ATOM 681 C C . GLU A 1 87 ? -5.113 -19.203 -21.234 1 98.19 87 GLU A C 1
ATOM 683 O O . GLU A 1 87 ? -5.336 -20.25 -21.859 1 98.19 87 GLU A O 1
ATOM 688 N N . ALA A 1 88 ? -3.9 -18.781 -21.016 1 98.31 88 ALA A N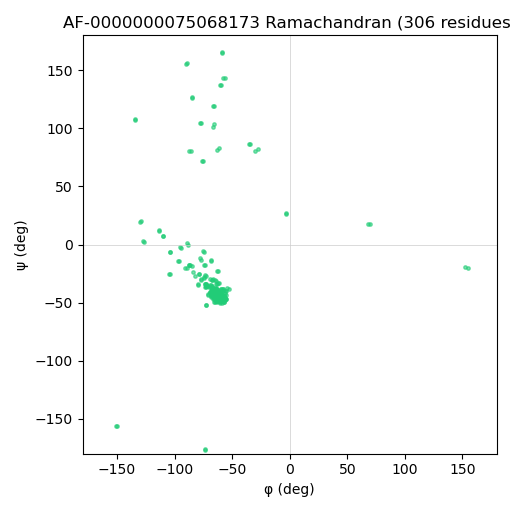 1
ATOM 689 C CA . ALA A 1 88 ? -2.725 -19.547 -21.438 1 98.31 88 ALA A CA 1
ATOM 690 C C . ALA A 1 88 ? -2.688 -20.906 -20.766 1 98.31 88 ALA A C 1
ATOM 692 O O . ALA A 1 88 ? -2.391 -21.922 -21.422 1 98.31 88 ALA A O 1
ATOM 693 N N . LEU A 1 89 ? -3.027 -20.938 -19.484 1 98.69 89 LEU A N 1
ATOM 694 C CA . LEU A 1 89 ? -3 -22.203 -18.734 1 98.69 89 LEU A CA 1
ATOM 695 C C . LEU A 1 89 ? -4.156 -23.094 -19.141 1 98.69 89 LEU A C 1
ATOM 697 O O . LEU A 1 89 ? -3.998 -24.328 -19.219 1 98.69 89 LEU A O 1
ATOM 701 N N . GLN A 1 90 ? -5.285 -22.5 -19.469 1 98.19 90 GLN A N 1
ATOM 702 C CA . GLN A 1 90 ? -6.406 -23.266 -19.984 1 98.19 90 GLN A CA 1
ATOM 703 C C . GLN A 1 90 ? -6.059 -23.922 -21.312 1 98.19 90 GLN A C 1
ATOM 705 O O . GLN A 1 90 ? -6.367 -25.078 -21.547 1 98.19 90 GLN A O 1
ATOM 710 N N . GLU A 1 91 ? -5.473 -23.109 -22.125 1 98.19 91 GLU A N 1
ATOM 711 C CA . GLU A 1 91 ? -5.004 -23.656 -23.391 1 98.19 91 GLU A CA 1
ATOM 712 C C . GLU A 1 91 ? -4.004 -24.797 -23.156 1 98.19 91 GLU A C 1
ATOM 714 O O . GLU A 1 91 ? -4.082 -25.844 -23.812 1 98.19 91 GLU A O 1
ATOM 719 N N . GLY A 1 92 ? -3.031 -24.562 -22.25 1 98.69 92 GLY A N 1
ATOM 720 C CA . GLY A 1 92 ? -2.062 -25.594 -21.906 1 98.69 92 GLY A CA 1
ATOM 721 C C . GLY A 1 92 ? -2.705 -26.891 -21.438 1 98.69 92 GLY A C 1
ATOM 722 O O . GLY A 1 92 ? -2.305 -27.969 -21.859 1 98.69 92 GLY A O 1
ATOM 723 N N . ILE A 1 93 ? -3.75 -26.781 -20.656 1 98.38 93 ILE A N 1
ATOM 724 C CA . ILE A 1 93 ? -4.457 -27.953 -20.141 1 98.38 93 ILE A CA 1
ATOM 725 C C . ILE A 1 93 ? -5.121 -28.703 -21.297 1 98.38 93 ILE A C 1
ATOM 727 O O . ILE A 1 93 ? -5.062 -29.922 -21.375 1 98.38 93 ILE A O 1
ATOM 731 N N . GLY A 1 94 ? -5.742 -27.984 -22.172 1 98 94 GLY A N 1
ATOM 732 C CA . GLY A 1 94 ? -6.34 -28.594 -23.344 1 98 94 GLY A CA 1
ATOM 733 C C . GLY A 1 94 ? -5.34 -29.391 -24.172 1 98 94 GLY A C 1
ATOM 734 O O . GLY A 1 94 ? -5.617 -30.516 -24.578 1 98 94 GLY A O 1
ATOM 735 N N . LEU A 1 95 ? -4.191 -28.812 -24.406 1 98.62 95 LEU A N 1
ATOM 736 C CA . LEU A 1 95 ? -3.141 -29.453 -25.188 1 98.62 95 LEU A CA 1
ATOM 737 C C . LEU A 1 95 ? -2.566 -30.656 -24.453 1 98.62 95 LEU A C 1
ATOM 739 O O . LEU A 1 95 ? -2.252 -31.672 -25.078 1 98.62 95 LEU A O 1
ATOM 743 N N . PHE A 1 96 ? -2.475 -30.562 -23.172 1 98.06 96 PHE A N 1
ATOM 744 C CA . PHE A 1 96 ? -2.006 -31.672 -22.344 1 98.06 96 PHE A CA 1
ATOM 745 C C . PHE A 1 96 ? -2.885 -32.906 -22.531 1 98.06 96 PHE A C 1
ATOM 747 O O . PHE A 1 96 ? -2.379 -34 -22.75 1 98.06 96 PHE A O 1
ATOM 754 N N . PHE A 1 97 ? -4.215 -32.688 -22.5 1 97.31 97 PHE A N 1
ATOM 755 C CA . PHE A 1 97 ? -5.141 -33.812 -22.562 1 97.31 97 PHE A CA 1
ATOM 756 C C . PHE A 1 97 ? -5.211 -34.406 -23.969 1 97.31 97 PHE A C 1
ATOM 758 O O . PHE A 1 97 ? -5.645 -35.531 -24.156 1 97.31 97 PHE A O 1
ATOM 765 N N . LYS A 1 98 ? -4.734 -33.625 -24.969 1 97.88 98 LYS A N 1
ATOM 766 C CA . LYS A 1 98 ? -4.578 -34.125 -26.328 1 97.88 98 LYS A CA 1
ATOM 767 C C . LYS A 1 98 ? -3.211 -34.75 -26.531 1 97.88 98 LYS A C 1
ATOM 769 O O . LYS A 1 98 ? -2.848 -35.125 -27.641 1 97.88 98 LYS A O 1
ATOM 774 N N . LYS A 1 99 ? -2.375 -34.781 -25.438 1 97.62 99 LYS A N 1
ATOM 775 C CA . LYS A 1 99 ? -1.043 -35.375 -25.406 1 97.62 99 LYS A CA 1
ATOM 776 C C . LYS A 1 99 ? -0.061 -34.594 -26.266 1 97.62 99 LYS A C 1
ATOM 778 O O . LYS A 1 99 ? 0.951 -35.125 -26.719 1 97.62 99 LYS A O 1
ATOM 783 N N . ASP A 1 100 ? -0.407 -33.375 -26.594 1 97.94 100 ASP A N 1
ATOM 784 C CA . ASP A 1 100 ? 0.534 -32.438 -27.203 1 97.94 100 ASP A CA 1
ATOM 785 C C . ASP A 1 100 ? 1.326 -31.672 -26.141 1 97.94 100 ASP A C 1
ATOM 787 O O . ASP A 1 100 ? 1.111 -30.484 -25.922 1 97.94 100 ASP A O 1
ATOM 791 N N . TYR A 1 101 ? 2.359 -32.312 -25.609 1 97.31 101 TYR A N 1
ATOM 792 C CA . TYR A 1 101 ? 3.115 -31.781 -24.484 1 97.31 101 TYR A CA 1
ATOM 793 C C . TYR A 1 101 ? 3.988 -30.609 -24.922 1 97.31 101 TYR A C 1
ATOM 795 O O . TYR A 1 101 ? 4.219 -29.672 -24.141 1 97.31 101 TYR A O 1
ATOM 803 N N . ARG A 1 102 ? 4.457 -30.688 -26.078 1 96.19 102 ARG A N 1
ATOM 804 C CA . ARG A 1 102 ? 5.234 -29.562 -26.594 1 96.19 102 ARG A CA 1
ATOM 805 C C . ARG A 1 102 ? 4.371 -28.312 -26.703 1 96.19 102 ARG A C 1
ATOM 807 O O . ARG A 1 102 ? 4.789 -27.234 -26.297 1 96.19 102 ARG A O 1
ATOM 814 N N . GLY A 1 103 ? 3.178 -28.484 -27.344 1 97.75 103 GLY A N 1
ATOM 815 C CA . GLY A 1 103 ? 2.244 -27.375 -27.422 1 97.75 103 GLY A CA 1
ATOM 816 C C . GLY A 1 103 ? 1.835 -26.844 -26.062 1 97.75 103 GLY A C 1
ATOM 817 O O . GLY A 1 103 ? 1.727 -25.641 -25.875 1 97.75 103 GLY A O 1
ATOM 818 N N . MET A 1 104 ? 1.618 -27.719 -25.094 1 98.25 104 MET A N 1
ATOM 819 C CA . MET A 1 104 ? 1.302 -27.344 -23.719 1 98.25 104 MET A CA 1
ATOM 820 C C . MET A 1 104 ? 2.389 -26.453 -23.141 1 98.25 104 MET A C 1
ATOM 822 O O . MET A 1 104 ? 2.092 -25.406 -22.547 1 98.25 104 MET A O 1
ATOM 826 N N . LEU A 1 105 ? 3.619 -26.875 -23.328 1 97.44 105 LEU A N 1
ATOM 827 C CA . LEU A 1 105 ? 4.746 -26.141 -22.766 1 97.44 105 LEU A CA 1
ATOM 828 C C . LEU A 1 105 ? 4.855 -24.75 -23.359 1 97.44 105 LEU A C 1
ATOM 830 O O . LEU A 1 105 ? 5.129 -23.781 -22.656 1 97.44 105 LEU A O 1
ATOM 834 N N . ILE A 1 106 ? 4.594 -24.609 -24.656 1 95.94 106 ILE A N 1
ATOM 835 C CA . ILE A 1 106 ? 4.621 -23.328 -25.344 1 95.94 106 ILE A CA 1
ATOM 836 C C . ILE A 1 106 ? 3.531 -22.422 -24.781 1 95.94 106 ILE A C 1
ATOM 838 O O . ILE A 1 106 ? 3.779 -21.25 -24.484 1 95.94 106 ILE A O 1
ATOM 842 N N . ALA A 1 107 ? 2.357 -22.953 -24.562 1 97.69 107 ALA A N 1
ATOM 843 C CA . ALA A 1 107 ? 1.238 -22.188 -24.016 1 97.69 107 ALA A CA 1
ATOM 844 C C . ALA A 1 107 ? 1.533 -21.719 -22.594 1 97.69 107 ALA A C 1
ATOM 846 O O . ALA A 1 107 ? 1.324 -20.547 -22.266 1 97.69 107 ALA A O 1
ATOM 847 N N . VAL A 1 108 ? 2.07 -22.609 -21.781 1 98.19 108 VAL A N 1
ATOM 848 C CA . VAL A 1 108 ? 2.314 -22.328 -20.375 1 98.19 108 VAL A CA 1
ATOM 849 C C . VAL A 1 108 ? 3.402 -21.266 -20.234 1 98.19 108 VAL A C 1
ATOM 851 O O . VAL A 1 108 ? 3.35 -20.422 -19.328 1 98.19 108 VAL A O 1
ATOM 854 N N . LYS A 1 109 ? 4.301 -21.203 -21.125 1 96.75 109 LYS A N 1
ATOM 855 C CA . LYS A 1 109 ? 5.449 -20.297 -21.047 1 96.75 109 LYS A CA 1
ATOM 856 C C . LYS A 1 109 ? 5.039 -18.859 -21.344 1 96.75 109 LYS A C 1
ATOM 858 O O . LYS A 1 109 ? 5.82 -17.938 -21.141 1 96.75 109 LYS A O 1
ATOM 863 N N . ILE A 1 110 ? 3.791 -18.641 -21.75 1 95.56 110 ILE A N 1
ATOM 864 C CA . ILE A 1 110 ? 3.248 -17.297 -21.938 1 95.56 110 ILE A CA 1
ATOM 865 C C . ILE A 1 110 ? 2.967 -16.672 -20.562 1 95.56 110 ILE A C 1
ATOM 867 O O . ILE A 1 110 ? 3.092 -15.453 -20.406 1 95.56 110 ILE A O 1
ATOM 871 N N . ALA A 1 111 ? 2.678 -17.453 -19.547 1 97.06 111 ALA A N 1
ATOM 872 C CA . ALA A 1 111 ? 2.125 -17.016 -18.281 1 97.06 111 ALA A CA 1
ATOM 873 C C . ALA A 1 111 ? 3.137 -16.172 -17.5 1 97.06 111 ALA A C 1
ATOM 875 O O . ALA A 1 111 ? 2.793 -15.125 -16.953 1 97.06 111 ALA A O 1
ATOM 876 N N . PRO A 1 112 ? 4.434 -16.5 -17.516 1 96.12 112 PRO A N 1
ATOM 877 C CA . PRO A 1 112 ? 5.375 -15.734 -16.703 1 96.12 112 PRO A CA 1
ATOM 878 C C . PRO A 1 112 ? 5.473 -14.273 -17.141 1 96.12 112 PRO A C 1
ATOM 880 O O . PRO A 1 112 ? 5.492 -13.367 -16.312 1 96.12 112 PRO A O 1
ATOM 883 N N . ARG A 1 113 ? 5.449 -14.055 -18.375 1 91.38 113 ARG A N 1
ATOM 884 C CA . ARG A 1 113 ? 5.562 -12.688 -18.875 1 91.38 113 ARG A CA 1
ATOM 885 C C . ARG A 1 113 ? 4.309 -11.883 -18.547 1 91.38 113 ARG A C 1
ATOM 887 O O . ARG A 1 113 ? 4.402 -10.711 -18.156 1 91.38 113 ARG A O 1
ATOM 894 N N . ALA A 1 114 ? 3.199 -12.523 -18.703 1 92.88 114 ALA A N 1
ATOM 895 C CA . ALA A 1 114 ? 1.94 -11.852 -18.391 1 92.88 114 ALA A CA 1
ATOM 896 C C . ALA A 1 114 ? 1.835 -11.539 -16.906 1 92.88 114 ALA A C 1
ATOM 898 O O . ALA A 1 114 ? 1.442 -10.43 -16.516 1 92.88 114 ALA A O 1
ATOM 899 N N . GLN A 1 115 ? 2.248 -12.422 -16.062 1 94.12 115 GLN A N 1
ATOM 900 C CA . GLN A 1 115 ? 2.131 -12.289 -14.609 1 94.12 115 GLN A CA 1
ATOM 901 C C . GLN A 1 115 ? 3.129 -11.273 -14.07 1 94.12 115 GLN A C 1
ATOM 903 O O . GLN A 1 115 ? 2.869 -10.617 -13.055 1 94.12 115 GLN A O 1
ATOM 908 N N . ALA A 1 116 ? 4.23 -11.039 -14.719 1 90.12 116 ALA A N 1
ATOM 909 C CA . ALA A 1 116 ? 5.32 -10.188 -14.25 1 90.12 116 ALA A CA 1
ATOM 910 C C . ALA A 1 116 ? 4.852 -8.742 -14.078 1 90.12 116 ALA A C 1
ATOM 912 O O . ALA A 1 116 ? 5.324 -8.039 -13.18 1 90.12 116 ALA A O 1
ATOM 913 N N . SER A 1 117 ? 3.955 -8.305 -14.883 1 87.94 117 SER A N 1
ATOM 914 C CA . SER A 1 117 ? 3.447 -6.945 -14.773 1 87.94 117 SER A CA 1
ATOM 915 C C . SER A 1 117 ? 2.744 -6.719 -13.445 1 87.94 117 SER A C 1
ATOM 917 O O . SER A 1 117 ? 2.938 -5.688 -12.797 1 87.94 117 SER A O 1
ATOM 919 N N . CYS A 1 118 ? 1.964 -7.676 -13 1 91.19 118 CYS A N 1
ATOM 920 C CA . CYS A 1 118 ? 1.25 -7.57 -11.734 1 91.19 118 CYS A CA 1
ATOM 921 C C . CYS A 1 118 ? 2.207 -7.715 -10.555 1 91.19 118 CYS A C 1
ATOM 923 O O . CYS A 1 118 ? 2.086 -7 -9.555 1 91.19 118 CYS A O 1
ATOM 925 N N . ASP A 1 119 ? 3.131 -8.531 -10.711 1 86.31 119 ASP A N 1
ATOM 926 C CA . ASP A 1 119 ? 4.117 -8.766 -9.664 1 86.31 119 ASP A CA 1
ATOM 927 C C . ASP A 1 119 ? 4.938 -7.5 -9.391 1 86.31 119 ASP A C 1
ATOM 929 O O . ASP A 1 119 ? 5.168 -7.145 -8.234 1 86.31 119 ASP A O 1
ATOM 933 N N . MET A 1 120 ? 5.359 -6.84 -10.359 1 79.94 120 MET A N 1
ATOM 934 C CA . MET A 1 120 ? 6.16 -5.625 -10.219 1 79.94 120 MET A CA 1
ATOM 935 C C . MET A 1 120 ? 5.367 -4.523 -9.531 1 79.94 120 MET A C 1
ATOM 937 O O . MET A 1 120 ? 5.895 -3.818 -8.664 1 79.94 120 MET A O 1
ATOM 941 N N . ILE A 1 121 ? 4.121 -4.449 -9.852 1 80.75 121 ILE A N 1
ATOM 942 C CA . ILE A 1 121 ? 3.258 -3.402 -9.312 1 80.75 121 ILE A CA 1
ATOM 943 C C . ILE A 1 121 ? 3.045 -3.619 -7.82 1 80.75 121 ILE A C 1
ATOM 945 O O . ILE A 1 121 ? 3.076 -2.668 -7.035 1 80.75 121 ILE A O 1
ATOM 949 N N . PHE A 1 122 ? 2.875 -4.844 -7.449 1 80.5 122 PHE A N 1
ATOM 950 C CA . PHE A 1 122 ? 2.451 -5.098 -6.078 1 80.5 122 PHE A CA 1
ATOM 951 C C . PHE A 1 122 ? 3.617 -5.594 -5.234 1 80.5 122 PHE A C 1
ATOM 953 O O . PHE A 1 122 ? 3.469 -5.82 -4.031 1 80.5 122 PHE A O 1
ATOM 960 N N . SER A 1 123 ? 4.715 -5.832 -5.84 1 71.44 123 SER A N 1
ATOM 961 C CA . SER A 1 123 ? 5.902 -6.172 -5.066 1 71.44 123 SER A CA 1
ATOM 962 C C . SER A 1 123 ? 6.688 -4.922 -4.68 1 71.44 123 SER A C 1
ATOM 964 O O . SER A 1 123 ? 7.559 -4.973 -3.809 1 71.44 123 SER A O 1
ATOM 966 N N . THR A 1 124 ? 6.461 -3.912 -5.375 1 58.41 124 THR A N 1
ATOM 967 C CA . THR A 1 124 ? 7.16 -2.664 -5.09 1 58.41 124 THR A CA 1
ATOM 968 C C . THR A 1 124 ? 6.547 -1.961 -3.883 1 58.41 124 THR A C 1
ATOM 970 O O . THR A 1 124 ? 5.332 -1.78 -3.814 1 58.41 124 THR A O 1
ATOM 973 N N . PRO A 1 125 ? 7.297 -2.088 -2.805 1 49.03 125 PRO A N 1
ATOM 974 C CA . PRO A 1 125 ? 6.754 -1.366 -1.652 1 49.03 125 PRO A CA 1
ATOM 975 C C . PRO A 1 125 ? 6.055 -0.066 -2.045 1 49.03 125 PRO A C 1
ATOM 977 O O . PRO A 1 125 ? 6.582 0.703 -2.854 1 49.03 125 PRO A O 1
ATOM 980 N N . VAL A 1 126 ? 4.809 -0.233 -2.361 1 46.84 126 VAL A N 1
ATOM 981 C CA . VAL A 1 126 ? 4.184 1.079 -2.488 1 46.84 126 VAL A CA 1
ATOM 982 C C . VAL A 1 126 ? 4.156 1.773 -1.129 1 46.84 126 VAL A C 1
ATOM 984 O O . VAL A 1 126 ? 3.9 1.135 -0.104 1 46.84 126 VAL A O 1
ATOM 987 N N . LYS A 1 127 ? 4.824 2.488 -0.983 1 43.25 127 LYS A N 1
ATOM 988 C CA . LYS A 1 127 ? 4.559 3.357 0.16 1 43.25 127 LYS A CA 1
ATOM 989 C C . LYS A 1 127 ? 3.061 3.479 0.419 1 43.25 127 LYS A C 1
ATOM 991 O O . LYS A 1 127 ? 2.283 3.727 -0.506 1 43.25 127 LYS A O 1
ATOM 996 N N . LYS A 1 128 ? 2.297 2.279 1.239 1 48.62 128 LYS A N 1
ATOM 997 C CA . LYS A 1 128 ? 0.973 2.688 1.699 1 48.62 128 LYS A CA 1
ATOM 998 C C . LYS A 1 128 ? 0.697 4.148 1.354 1 48.62 128 LYS A C 1
ATOM 1000 O O . LYS A 1 128 ? -0.2 4.77 1.931 1 48.62 128 LYS A O 1
ATOM 1005 N N . ARG A 1 129 ? 1.503 4.504 0.156 1 47.91 129 ARG A N 1
ATOM 1006 C CA . ARG A 1 129 ? 1.746 5.809 -0.454 1 47.91 129 ARG A CA 1
ATOM 1007 C C . ARG A 1 129 ? 0.448 6.426 -0.964 1 47.91 129 ARG A C 1
ATOM 1009 O O . ARG A 1 129 ? -0.357 5.746 -1.606 1 47.91 129 ARG A O 1
ATOM 1016 N N . GLY A 1 130 ? -0.245 6.965 -0.276 1 59.78 130 GLY A N 1
ATOM 1017 C CA . GLY A 1 130 ? -1.178 7.93 -0.836 1 59.78 130 GLY A CA 1
ATOM 1018 C C . GLY A 1 130 ? -2.418 8.125 0.017 1 59.78 130 GLY A C 1
ATOM 1019 O O . GLY A 1 130 ? -3.191 9.055 -0.209 1 59.78 130 GLY A O 1
ATOM 1020 N N . LEU A 1 131 ? -2.602 7.016 0.903 1 72.12 131 LEU A N 1
ATOM 1021 C CA . LEU A 1 131 ? -3.859 7.242 1.607 1 72.12 131 LEU A CA 1
ATOM 1022 C C . LEU A 1 131 ? -3.715 8.367 2.631 1 72.12 131 LEU A C 1
ATOM 1024 O O . LEU A 1 131 ? -4.496 9.312 2.633 1 72.12 131 LEU A O 1
ATOM 1028 N N . LEU A 1 132 ? -2.68 8.156 3.438 1 87.5 132 LEU A N 1
ATOM 1029 C CA . LEU A 1 132 ? -2.619 9.133 4.512 1 87.5 132 LEU A CA 1
ATOM 1030 C C . LEU A 1 132 ? -1.245 9.797 4.574 1 87.5 132 LEU A C 1
ATOM 1032 O O . LEU A 1 132 ? -1.036 10.734 5.34 1 87.5 132 LEU A O 1
ATOM 1036 N N . GLU A 1 133 ? -0.354 9.414 3.602 1 83.06 133 GLU A N 1
ATOM 1037 C CA . GLU A 1 133 ? 1.018 9.906 3.684 1 83.06 133 GLU A CA 1
ATOM 1038 C C . GLU A 1 133 ? 1.068 11.422 3.5 1 83.06 133 GLU A C 1
ATOM 1040 O O . GLU A 1 133 ? 1.705 12.125 4.285 1 83.06 133 GLU A O 1
ATOM 1045 N N . GLU A 1 134 ? 0.412 11.852 2.457 1 83.69 134 GLU A N 1
ATOM 1046 C CA . GLU A 1 134 ? 0.413 13.289 2.195 1 83.69 134 GLU A CA 1
ATOM 1047 C C . GLU A 1 134 ? -0.307 14.047 3.303 1 83.69 134 GLU A C 1
ATOM 1049 O O . GLU A 1 134 ? 0.165 15.102 3.748 1 83.69 134 GLU A O 1
ATOM 1054 N N . ARG A 1 135 ? -1.425 13.523 3.764 1 90 135 ARG A N 1
ATOM 1055 C CA . ARG A 1 135 ? -2.188 14.148 4.84 1 90 135 ARG A CA 1
ATOM 1056 C C . ARG A 1 135 ? -1.397 14.148 6.141 1 90 135 ARG A C 1
ATOM 1058 O O . ARG A 1 135 ? -1.4 15.141 6.875 1 90 135 ARG A O 1
ATOM 1065 N N . ASN A 1 136 ? -0.681 13.039 6.406 1 91.75 136 ASN A N 1
ATOM 1066 C CA . ASN A 1 136 ? 0.189 12.961 7.574 1 91.75 136 ASN A CA 1
ATOM 1067 C C . ASN A 1 136 ? 1.334 13.961 7.488 1 91.75 136 ASN A C 1
ATOM 1069 O O . ASN A 1 136 ? 1.695 14.586 8.492 1 91.75 136 ASN A O 1
ATOM 1073 N N . ARG A 1 137 ? 1.821 14.094 6.34 1 88.81 137 ARG A N 1
ATOM 1074 C CA . ARG A 1 137 ? 2.893 15.062 6.125 1 88.81 137 ARG A CA 1
ATOM 1075 C C . ARG A 1 137 ? 2.402 16.484 6.379 1 88.81 137 ARG A C 1
ATOM 1077 O O . ARG A 1 137 ? 3.059 17.266 7.078 1 88.81 137 ARG A O 1
ATOM 1084 N N . GLU A 1 138 ? 1.298 16.859 5.836 1 93.19 138 GLU A N 1
ATOM 1085 C CA . GLU A 1 138 ? 0.754 18.203 5.961 1 93.19 138 GLU A CA 1
ATOM 1086 C C . GLU A 1 138 ? 0.468 18.547 7.418 1 93.19 138 GLU A C 1
ATOM 1088 O O . GLU A 1 138 ? 0.833 19.625 7.887 1 93.19 138 GLU A O 1
ATOM 1093 N N . ILE A 1 139 ? -0.16 17.625 8.156 1 96.56 139 ILE A N 1
ATOM 1094 C CA . ILE A 1 139 ? -0.522 17.906 9.539 1 96.56 139 ILE A CA 1
ATOM 1095 C C . ILE A 1 139 ? 0.74 18 10.398 1 96.56 139 ILE A C 1
ATOM 1097 O O . ILE A 1 139 ? 0.801 18.781 11.344 1 96.56 139 ILE A O 1
ATOM 1101 N N . ARG A 1 140 ? 1.719 17.234 10.109 1 94.12 140 ARG A N 1
ATOM 1102 C CA . ARG A 1 140 ? 2.982 17.328 10.836 1 94.12 140 ARG A CA 1
ATOM 1103 C C . ARG A 1 140 ? 3.598 18.719 10.703 1 94.12 140 ARG A C 1
ATOM 1105 O O . ARG A 1 140 ? 4.035 19.297 11.695 1 94.12 140 ARG A O 1
ATOM 1112 N N . ILE A 1 141 ? 3.584 19.25 9.523 1 94.25 141 ILE A N 1
ATOM 1113 C CA . ILE A 1 141 ? 4.172 20.562 9.273 1 94.25 141 ILE A CA 1
ATOM 1114 C C . ILE A 1 141 ? 3.314 21.641 9.914 1 94.25 141 ILE A C 1
ATOM 1116 O O . ILE A 1 141 ? 3.834 22.547 10.578 1 94.25 141 ILE A O 1
ATOM 1120 N N . LEU A 1 142 ? 2.002 21.547 9.797 1 97.44 142 LEU A N 1
ATOM 1121 C CA . LEU A 1 142 ? 1.093 22.562 10.328 1 97.44 142 LEU A CA 1
ATOM 1122 C C . LEU A 1 142 ? 1.158 22.609 11.852 1 97.44 142 LEU A C 1
ATOM 1124 O O . LEU A 1 142 ? 1.13 23.688 12.445 1 97.44 142 LEU A O 1
ATOM 1128 N N . VAL A 1 143 ? 1.261 21.453 12.477 1 97.5 143 VAL A N 1
ATOM 1129 C CA . VAL A 1 143 ? 1.375 21.406 13.93 1 97.5 143 VAL A CA 1
ATOM 1130 C C . VAL A 1 143 ? 2.717 21.984 14.359 1 97.5 143 VAL A C 1
ATOM 1132 O O . VAL A 1 143 ? 2.785 22.734 15.336 1 97.5 143 VAL A O 1
ATOM 1135 N N . ALA A 1 144 ? 3.756 21.672 13.672 1 94.88 144 ALA A N 1
ATOM 1136 C CA . ALA A 1 144 ? 5.062 22.266 13.961 1 94.88 144 ALA A CA 1
ATOM 1137 C C . ALA A 1 144 ? 5.02 23.781 13.836 1 94.88 144 ALA A C 1
ATOM 1139 O O . ALA A 1 144 ? 5.586 24.5 14.664 1 94.88 144 ALA A O 1
ATOM 1140 N N . MET A 1 145 ? 4.379 24.266 12.797 1 96.44 145 MET A N 1
ATOM 1141 C CA . MET A 1 145 ? 4.191 25.703 12.625 1 96.44 145 MET A CA 1
ATOM 1142 C C . MET A 1 145 ? 3.502 26.312 13.844 1 96.44 145 MET A C 1
ATOM 1144 O O . MET A 1 145 ? 3.943 27.344 14.367 1 96.44 145 MET A O 1
ATOM 1148 N N . ALA A 1 146 ? 2.445 25.672 14.297 1 97.69 146 ALA A N 1
ATOM 1149 C CA . ALA A 1 146 ? 1.681 26.156 15.438 1 97.69 146 ALA A CA 1
ATOM 1150 C C . ALA A 1 146 ? 2.529 26.172 16.703 1 97.69 146 ALA A C 1
ATOM 1152 O O . ALA A 1 146 ? 2.475 27.109 17.484 1 97.69 146 ALA A O 1
ATOM 1153 N N . ILE A 1 147 ? 3.314 25.125 16.875 1 95.56 147 ILE A N 1
ATOM 1154 C CA . ILE A 1 147 ? 4.16 25.016 18.062 1 95.56 147 ILE A CA 1
ATOM 1155 C C . ILE A 1 147 ? 5.234 26.109 18.031 1 95.56 147 ILE A C 1
ATOM 1157 O O . ILE A 1 147 ? 5.449 26.797 19.016 1 95.56 147 ILE A O 1
ATOM 1161 N N . VAL A 1 148 ? 5.887 26.281 16.906 1 93.88 148 VAL A N 1
ATOM 1162 C CA . VAL A 1 148 ? 6.953 27.266 16.781 1 93.88 148 VAL A CA 1
ATOM 1163 C C . VAL A 1 148 ? 6.383 28.672 16.969 1 93.88 148 VAL A C 1
ATOM 1165 O O . VAL A 1 148 ? 6.914 29.469 17.734 1 93.88 148 VAL A O 1
ATOM 1168 N N . CYS A 1 149 ? 5.277 29.031 16.328 1 96.38 149 CYS A N 1
ATOM 1169 C CA . CYS A 1 149 ? 4.637 30.328 16.484 1 96.38 149 CYS A CA 1
ATOM 1170 C C . CYS A 1 149 ? 4.199 30.547 17.922 1 96.38 149 CYS A C 1
ATOM 1172 O O . CYS A 1 149 ? 4.422 31.625 18.484 1 96.38 149 CYS A O 1
ATOM 1174 N N . GLY A 1 150 ? 3.615 29.453 18.5 1 95.5 150 GLY A N 1
ATOM 1175 C CA . GLY A 1 150 ? 3.203 29.531 19.891 1 95.5 150 GLY A CA 1
ATOM 1176 C C . GLY A 1 150 ? 4.355 29.797 20.844 1 95.5 150 GLY A C 1
ATOM 1177 O O . GLY A 1 150 ? 4.223 30.578 21.797 1 95.5 150 GLY A O 1
ATOM 1178 N N . SER A 1 151 ? 5.43 29.156 20.562 1 93.75 151 SER A N 1
ATOM 1179 C CA . SER A 1 151 ? 6.605 29.344 21.406 1 93.75 151 SER A CA 1
ATOM 1180 C C . SER A 1 151 ? 7.121 30.781 21.344 1 93.75 151 SER A C 1
ATOM 1182 O O . SER A 1 151 ? 7.621 31.312 22.344 1 93.75 151 SER A O 1
ATOM 1184 N N . ILE A 1 152 ? 7 31.422 20.188 1 91.75 152 ILE A N 1
ATOM 1185 C CA . ILE A 1 152 ? 7.469 32.781 19.984 1 91.75 152 I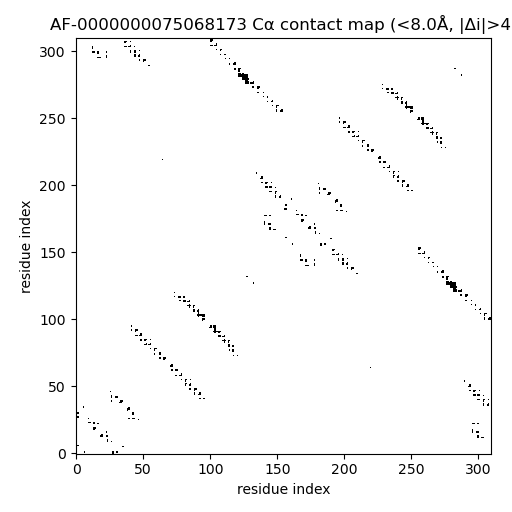LE A CA 1
ATOM 1186 C C . ILE A 1 152 ? 6.625 33.75 20.812 1 91.75 152 ILE A C 1
ATOM 1188 O O . ILE A 1 152 ? 7.164 34.656 21.469 1 91.75 152 ILE A O 1
ATOM 1192 N N . ILE A 1 153 ? 5.328 33.531 20.906 1 95.06 153 ILE A N 1
ATOM 1193 C CA . ILE A 1 153 ? 4.473 34.531 21.562 1 95.06 153 ILE A CA 1
ATOM 1194 C C . ILE A 1 153 ? 4.43 34.25 23.062 1 95.06 153 ILE A C 1
ATOM 1196 O O . ILE A 1 153 ? 3.998 35.125 23.828 1 95.06 153 ILE A O 1
ATOM 1200 N N . VAL A 1 154 ? 4.797 33.094 23.453 1 93.88 154 VAL A N 1
ATOM 1201 C CA . VAL A 1 154 ? 4.898 32.812 24.875 1 93.88 154 VAL A CA 1
ATOM 1202 C C . VAL A 1 154 ? 6.242 33.281 25.406 1 93.88 154 VAL A C 1
ATOM 1204 O O . VAL A 1 154 ? 6.363 33.625 26.594 1 93.88 154 VAL A O 1
ATOM 1207 N N . SER A 1 155 ? 7.332 33.438 24.672 1 85.19 155 SER A N 1
ATOM 1208 C CA . SER A 1 155 ? 8.641 33.938 25.094 1 85.19 155 SER A CA 1
ATOM 1209 C C . SER A 1 155 ? 8.641 35.438 25.234 1 85.19 155 SER A C 1
ATOM 1211 O O . SER A 1 155 ? 7.852 36.125 24.578 1 85.19 155 SER A O 1
ATOM 1213 N N . MET B 1 1 ? -0.064 41.219 -1.041 1 57.19 1 MET B N 1
ATOM 1214 C CA . MET B 1 1 ? 1.327 40.812 -0.821 1 57.19 1 MET B CA 1
ATOM 1215 C C . MET B 1 1 ? 1.808 41.281 0.553 1 57.19 1 MET B C 1
ATOM 1217 O O . MET B 1 1 ? 1.355 42.312 1.066 1 57.19 1 MET B O 1
ATOM 1221 N N . ALA B 1 2 ? 2.414 40.25 1.351 1 73.88 2 ALA B N 1
ATOM 1222 C CA . ALA B 1 2 ? 2.854 40.594 2.701 1 73.88 2 ALA B CA 1
ATOM 1223 C C . ALA B 1 2 ? 3.908 41.688 2.67 1 73.88 2 ALA B C 1
ATOM 1225 O O . ALA B 1 2 ? 4.723 41.75 1.745 1 73.88 2 ALA B O 1
ATOM 1226 N N . ASP B 1 3 ? 3.842 42.688 3.555 1 85.81 3 ASP B N 1
ATOM 1227 C CA . ASP B 1 3 ? 4.891 43.688 3.682 1 85.81 3 ASP B CA 1
ATOM 1228 C C . ASP B 1 3 ? 6.234 43.062 4.012 1 85.81 3 ASP B C 1
ATOM 1230 O O . ASP B 1 3 ? 6.297 41.875 4.332 1 85.81 3 ASP B O 1
ATOM 1234 N N . THR B 1 4 ? 7.242 43.812 3.846 1 87.62 4 THR B N 1
ATOM 1235 C CA . THR B 1 4 ? 8.609 43.312 3.99 1 87.62 4 THR B CA 1
ATOM 1236 C C . THR B 1 4 ? 8.812 42.688 5.367 1 87.62 4 THR B C 1
ATOM 1238 O O . THR B 1 4 ? 9.477 41.656 5.492 1 87.62 4 THR B O 1
ATOM 1241 N N . GLU B 1 5 ? 8.297 43.281 6.457 1 89.88 5 GLU B N 1
ATOM 1242 C CA . GLU B 1 5 ? 8.453 42.75 7.809 1 89.88 5 GLU B CA 1
ATOM 1243 C C . GLU B 1 5 ? 7.754 41.406 7.953 1 89.88 5 GLU B C 1
ATOM 1245 O O . GLU B 1 5 ? 8.312 40.469 8.531 1 89.88 5 GLU B O 1
ATOM 1250 N N . THR B 1 6 ? 6.559 41.406 7.461 1 92.44 6 THR B N 1
ATOM 1251 C CA . THR B 1 6 ? 5.789 40.156 7.484 1 92.44 6 THR B CA 1
ATOM 1252 C C . THR B 1 6 ? 6.496 39.062 6.688 1 92.44 6 THR B C 1
ATOM 1254 O O . THR B 1 6 ? 6.57 37.906 7.133 1 92.44 6 THR B O 1
ATOM 1257 N N . GLU B 1 7 ? 7.016 39.375 5.504 1 92.94 7 GLU B N 1
ATOM 1258 C CA . GLU B 1 7 ? 7.734 38.438 4.664 1 92.94 7 GLU B CA 1
ATOM 1259 C C . GLU B 1 7 ? 8.961 37.875 5.383 1 92.94 7 GLU B C 1
ATOM 1261 O O . GLU B 1 7 ? 9.258 36.688 5.289 1 92.94 7 GLU B O 1
ATOM 1266 N N . ASN B 1 8 ? 9.695 38.75 6.07 1 91.25 8 ASN B N 1
ATOM 1267 C CA . ASN B 1 8 ? 10.859 38.312 6.832 1 91.25 8 ASN B CA 1
ATOM 1268 C C . ASN B 1 8 ? 10.469 37.344 7.949 1 91.25 8 ASN B C 1
ATOM 1270 O O . ASN B 1 8 ? 11.172 36.375 8.211 1 91.25 8 ASN B O 1
ATOM 1274 N N . ARG B 1 9 ? 9.359 37.625 8.617 1 92.5 9 ARG B N 1
ATOM 1275 C CA . ARG B 1 9 ? 8.867 36.781 9.695 1 92.5 9 ARG B CA 1
ATOM 1276 C C . ARG B 1 9 ? 8.508 35.406 9.164 1 92.5 9 ARG B C 1
ATOM 1278 O O . ARG B 1 9 ? 8.906 34.375 9.75 1 92.5 9 ARG B O 1
ATOM 1285 N N . ILE B 1 10 ? 7.812 35.375 8.102 1 94.38 10 ILE B N 1
ATOM 1286 C CA . ILE B 1 10 ? 7.371 34.125 7.504 1 94.38 10 ILE B CA 1
ATOM 1287 C C . ILE B 1 10 ? 8.578 33.344 7.023 1 94.38 10 ILE B C 1
ATOM 1289 O O . ILE B 1 10 ? 8.672 32.125 7.266 1 94.38 10 ILE B O 1
ATOM 1293 N N . ASN B 1 11 ? 9.5 33.969 6.391 1 90.56 11 ASN B N 1
ATOM 1294 C CA . ASN B 1 11 ? 10.703 33.312 5.906 1 90.56 11 ASN B CA 1
ATOM 1295 C C . ASN B 1 11 ? 11.5 32.688 7.051 1 90.56 11 ASN B C 1
ATOM 1297 O O . ASN B 1 11 ? 11.977 31.562 6.941 1 90.56 11 ASN B O 1
ATOM 1301 N N . ASN B 1 12 ? 11.625 33.406 8.117 1 89.19 12 ASN B N 1
ATOM 1302 C CA . ASN B 1 12 ? 12.352 32.938 9.281 1 89.19 12 ASN B CA 1
ATOM 1303 C C . ASN B 1 12 ? 11.648 31.734 9.922 1 89.19 12 ASN B C 1
ATOM 1305 O O . ASN B 1 12 ? 12.289 30.75 10.289 1 89.19 12 ASN B O 1
ATOM 1309 N N . LEU B 1 13 ? 10.305 31.859 10.07 1 92.62 13 LEU B N 1
ATOM 1310 C CA . LEU B 1 13 ? 9.5 30.797 10.648 1 92.62 13 LEU B CA 1
ATOM 1311 C C . LEU B 1 13 ? 9.57 29.531 9.789 1 92.62 13 LEU B C 1
ATOM 1313 O O . LEU B 1 13 ? 9.703 28.422 10.312 1 92.62 13 LEU B O 1
ATOM 1317 N N . CYS B 1 14 ? 9.539 29.703 8.492 1 94.69 14 CYS B N 1
ATOM 1318 C CA . CYS B 1 14 ? 9.383 28.578 7.582 1 94.69 14 CYS B CA 1
ATOM 1319 C C . CYS B 1 14 ? 10.727 27.922 7.281 1 94.69 14 CYS B C 1
ATOM 1321 O O . CYS B 1 14 ? 10.781 26.781 6.844 1 94.69 14 CYS B O 1
ATOM 1323 N N . HIS B 1 15 ? 11.781 28.672 7.547 1 87.25 15 HIS B N 1
ATOM 1324 C CA . HIS B 1 15 ? 13.117 28.125 7.32 1 87.25 15 HIS B CA 1
ATOM 1325 C C . HIS B 1 15 ? 13.375 26.906 8.203 1 87.25 15 HIS B C 1
ATOM 1327 O O . HIS B 1 15 ? 14.117 26 7.809 1 87.25 15 HIS B O 1
ATOM 1333 N N . GLU B 1 16 ? 12.617 26.812 9.328 1 82.44 16 GLU B N 1
ATOM 1334 C CA . GLU B 1 16 ? 12.82 25.734 10.297 1 82.44 16 GLU B CA 1
ATOM 1335 C C . GLU B 1 16 ? 11.867 24.578 10.031 1 82.44 16 GLU B C 1
ATOM 1337 O O . GLU B 1 16 ? 11.969 23.531 10.68 1 82.44 16 GLU B O 1
ATOM 1342 N N . MET B 1 17 ? 11.039 24.703 9.078 1 88.5 17 MET B N 1
ATOM 1343 C CA . MET B 1 17 ? 10.016 23.703 8.82 1 88.5 17 MET B CA 1
ATOM 1344 C C . MET B 1 17 ? 10.523 22.625 7.871 1 88.5 17 MET B C 1
ATOM 1346 O O . MET B 1 17 ? 11.445 22.875 7.086 1 88.5 17 MET B O 1
ATOM 1350 N N . GLU B 1 18 ? 9.906 21.453 7.934 1 86.12 18 GLU B N 1
ATOM 1351 C CA . GLU B 1 18 ? 10.195 20.344 7.039 1 86.12 18 GLU B CA 1
ATOM 1352 C C . GLU B 1 18 ? 10.062 20.766 5.578 1 86.12 18 GLU B C 1
ATOM 1354 O O . GLU B 1 18 ? 10.836 20.312 4.727 1 86.12 18 GLU B O 1
ATOM 1359 N N . GLU B 1 19 ? 9.078 21.625 5.258 1 88.06 19 GLU B N 1
ATOM 1360 C CA . GLU B 1 19 ? 8.828 22.109 3.904 1 88.06 19 GLU B CA 1
ATOM 1361 C C . GLU B 1 19 ? 8.594 23.625 3.889 1 88.06 19 GLU B C 1
ATOM 1363 O O . GLU B 1 19 ? 7.484 24.078 4.164 1 88.06 19 GLU B O 1
ATOM 1368 N N . PHE B 1 20 ? 9.578 24.25 3.4 1 90.06 20 PHE B N 1
ATOM 1369 C CA . PHE B 1 20 ? 9.523 25.719 3.328 1 90.06 20 PHE B CA 1
ATOM 1370 C C . PHE B 1 20 ? 8.352 26.172 2.463 1 90.06 20 PHE B C 1
ATOM 1372 O O . PHE B 1 20 ? 7.613 27.078 2.836 1 90.06 20 PHE B O 1
ATOM 1379 N N . GLY B 1 21 ? 8.258 25.547 1.265 1 89.44 21 GLY B N 1
ATOM 1380 C CA . GLY B 1 21 ? 7.234 25.969 0.319 1 89.44 21 GLY B CA 1
ATOM 1381 C C . GLY B 1 21 ? 5.824 25.797 0.856 1 89.44 21 GLY B C 1
ATOM 1382 O O . GLY B 1 21 ? 5 26.703 0.736 1 89.44 21 GLY B O 1
ATOM 1383 N N . PHE B 1 22 ? 5.621 24.672 1.474 1 91.75 22 PHE B N 1
ATOM 1384 C CA . PHE B 1 22 ? 4.305 24.422 2.041 1 91.75 22 PHE B CA 1
ATOM 1385 C C . PHE B 1 22 ? 4.004 25.391 3.178 1 91.75 22 PHE B C 1
ATOM 1387 O O . PHE B 1 22 ? 2.898 25.922 3.266 1 91.75 22 PHE B O 1
ATOM 1394 N N . CYS B 1 23 ? 4.973 25.656 4.059 1 94.88 23 CYS B N 1
ATOM 1395 C CA . CYS B 1 23 ? 4.848 26.609 5.156 1 94.88 23 CYS B CA 1
ATOM 1396 C C . CYS B 1 23 ? 4.57 28.016 4.633 1 94.88 23 CYS B C 1
ATOM 1398 O O . CYS B 1 23 ? 3.617 28.656 5.062 1 94.88 23 CYS B O 1
ATOM 1400 N N . SER B 1 24 ? 5.379 28.422 3.678 1 93.94 24 SER B N 1
ATOM 1401 C CA . SER B 1 24 ? 5.246 29.75 3.098 1 93.94 24 SER B CA 1
ATOM 1402 C C . SER B 1 24 ? 3.885 29.938 2.434 1 93.94 24 SER B C 1
ATOM 1404 O O . SER B 1 24 ? 3.219 30.953 2.639 1 93.94 24 SER B O 1
ATOM 1406 N N . GLN B 1 25 ? 3.496 28.953 1.704 1 92.62 25 GLN B N 1
ATOM 1407 C CA . GLN B 1 25 ? 2.215 29.016 1.01 1 92.62 25 GLN B CA 1
ATOM 1408 C C . GLN B 1 25 ? 1.055 29.078 1.999 1 92.62 25 GLN B C 1
ATOM 1410 O O . GLN B 1 25 ? 0.086 29.797 1.781 1 92.62 25 GLN B O 1
ATOM 1415 N N . THR B 1 26 ? 1.099 28.297 3.049 1 94.44 26 THR B N 1
ATOM 1416 C CA . THR B 1 26 ? 0.05 28.266 4.062 1 94.44 26 THR B CA 1
ATOM 1417 C C . THR B 1 26 ? -0.166 29.656 4.664 1 94.44 26 THR B C 1
ATOM 1419 O O . THR B 1 26 ? -1.305 30.109 4.801 1 94.44 26 THR B O 1
ATOM 1422 N N . PHE B 1 27 ? 0.878 30.344 4.984 1 96.81 27 PHE B N 1
ATOM 1423 C CA . PHE B 1 27 ? 0.746 31.688 5.535 1 96.81 27 PHE B CA 1
ATOM 1424 C C . PHE B 1 27 ? 0.227 32.656 4.48 1 96.81 27 PHE B C 1
ATOM 1426 O O . PHE B 1 27 ? -0.748 33.375 4.715 1 96.81 27 PHE B O 1
ATOM 1433 N N . HIS B 1 28 ? 0.759 32.594 3.283 1 93.88 28 HIS B N 1
ATOM 1434 C CA . HIS B 1 28 ? 0.433 33.594 2.258 1 93.88 28 HIS B CA 1
ATOM 1435 C C . HIS B 1 28 ? -1.014 33.438 1.799 1 93.88 28 HIS B C 1
ATOM 1437 O O . HIS B 1 28 ? -1.655 34.438 1.44 1 93.88 28 HIS B O 1
ATOM 1443 N N . GLU B 1 29 ? -1.477 32.281 1.86 1 93.31 29 GLU B N 1
ATOM 1444 C CA . GLU B 1 29 ? -2.85 32.031 1.432 1 93.31 29 GLU B CA 1
ATOM 1445 C C . GLU B 1 29 ? -3.848 32.469 2.504 1 93.31 29 GLU B C 1
ATOM 1447 O O . GLU B 1 29 ? -5.047 32.594 2.236 1 93.31 29 GLU B O 1
ATOM 1452 N N . ASN B 1 30 ? -3.361 32.781 3.732 1 93.25 30 ASN B N 1
ATOM 1453 C CA . ASN B 1 30 ? -4.285 33 4.84 1 93.25 30 ASN B CA 1
ATOM 1454 C C . ASN B 1 30 ? -3.979 34.312 5.57 1 93.25 30 ASN B C 1
ATOM 1456 O O . ASN B 1 30 ? -4.371 34.5 6.723 1 93.25 30 ASN B O 1
ATOM 1460 N N . LEU B 1 31 ? -3.242 35.188 4.871 1 92.56 31 LEU B N 1
ATOM 1461 C CA . LEU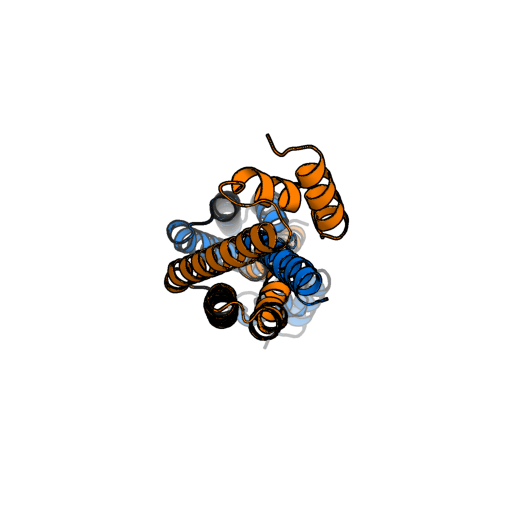 B 1 31 ? -2.934 36.5 5.445 1 92.56 31 LEU B CA 1
ATOM 1462 C C . LEU B 1 31 ? -4.152 37.406 5.395 1 92.56 31 LEU B C 1
ATOM 1464 O O . LEU B 1 31 ? -4.16 38.406 4.652 1 92.56 31 LEU B O 1
ATOM 1468 N N . ASN B 1 32 ? -5.184 37.219 6.168 1 87.94 32 ASN B N 1
ATOM 1469 C CA . ASN B 1 32 ? -6.41 38 6.141 1 87.94 32 ASN B CA 1
ATOM 1470 C C . ASN B 1 32 ? -6.555 38.875 7.391 1 87.94 32 ASN B C 1
ATOM 1472 O O . ASN B 1 32 ? -7.586 39.5 7.594 1 87.94 32 ASN B O 1
ATOM 1476 N N . GLY B 1 33 ? -5.59 38.938 8.195 1 88.06 33 GLY B N 1
ATOM 1477 C CA . GLY B 1 33 ? -5.605 39.688 9.453 1 88.06 33 GLY B CA 1
ATOM 1478 C C . GLY B 1 33 ? -4.242 40.188 9.859 1 88.06 33 GLY B C 1
ATOM 1479 O O . GLY B 1 33 ? -3.387 40.438 9.008 1 88.06 33 GLY B O 1
ATOM 1480 N N . PRO B 1 34 ? -4.133 40.406 11.156 1 87.81 34 PRO B N 1
ATOM 1481 C CA . PRO B 1 34 ? -2.832 40.875 11.648 1 87.81 34 PRO B CA 1
ATOM 1482 C C . PRO B 1 34 ? -1.693 39.938 11.266 1 87.81 34 PRO B C 1
ATOM 1484 O O . PRO B 1 34 ? -1.871 38.688 11.266 1 87.81 34 PRO B O 1
ATOM 1487 N N . THR B 1 35 ? -0.622 40.5 10.992 1 92.62 35 THR B N 1
ATOM 1488 C CA . THR B 1 35 ? 0.499 39.719 10.492 1 92.62 35 THR B CA 1
ATOM 1489 C C . THR B 1 35 ? 1.649 39.719 11.492 1 92.62 35 THR B C 1
ATOM 1491 O O . THR B 1 35 ? 2.791 39.438 11.133 1 92.62 35 THR B O 1
ATOM 1494 N N . ASP B 1 36 ? 1.313 40.219 12.727 1 93.69 36 ASP B N 1
ATOM 1495 C CA . ASP B 1 36 ? 2.305 40.094 13.789 1 93.69 36 ASP B CA 1
ATOM 1496 C C . ASP B 1 36 ? 2.404 38.625 14.273 1 93.69 36 ASP B C 1
ATOM 1498 O O . ASP B 1 36 ? 1.783 37.75 13.695 1 93.69 36 ASP B O 1
ATOM 1502 N N . ASP B 1 37 ? 3.203 38.344 15.289 1 93.88 37 ASP B N 1
ATOM 1503 C CA . ASP B 1 37 ? 3.439 37 15.781 1 93.88 37 ASP B CA 1
ATOM 1504 C C . ASP B 1 37 ? 2.137 36.344 16.234 1 93.88 37 ASP B C 1
ATOM 1506 O O . ASP B 1 37 ? 1.938 35.125 16.031 1 93.88 37 ASP B O 1
ATOM 1510 N N . ILE B 1 38 ? 1.26 37.156 16.875 1 96.19 38 ILE B N 1
ATOM 1511 C CA . ILE B 1 38 ? -0.021 36.625 17.344 1 96.19 38 ILE B CA 1
ATOM 1512 C C . ILE B 1 38 ? -0.894 36.25 16.156 1 96.19 38 ILE B C 1
ATOM 1514 O O . ILE B 1 38 ? -1.512 35.188 16.141 1 96.19 38 ILE B O 1
ATOM 1518 N N . GLY B 1 39 ? -0.955 37.094 15.133 1 96.88 39 GLY B N 1
ATOM 1519 C CA . GLY B 1 39 ? -1.715 36.812 13.922 1 96.88 39 GLY B CA 1
ATOM 1520 C C . GLY B 1 39 ? -1.231 35.594 13.188 1 96.88 39 GLY B C 1
ATOM 1521 O O . GLY B 1 39 ? -2.037 34.75 12.758 1 96.88 39 GLY B O 1
ATOM 1522 N N . LEU B 1 40 ? 0.065 35.375 13.062 1 96.5 40 LEU B N 1
ATOM 1523 C CA . LEU B 1 40 ? 0.636 34.219 12.391 1 96.5 40 LEU B CA 1
ATOM 1524 C C . LEU B 1 40 ? 0.365 32.938 13.188 1 96.5 40 LEU B C 1
ATOM 1526 O O . LEU B 1 40 ? 0.126 31.891 12.602 1 96.5 40 LEU B O 1
ATOM 1530 N N . THR B 1 41 ? 0.423 33.094 14.516 1 97.44 41 THR B N 1
ATOM 1531 C CA . THR B 1 41 ? 0.092 31.969 15.375 1 97.44 41 THR B CA 1
ATOM 1532 C C . THR B 1 41 ? -1.353 31.531 15.156 1 97.44 41 THR B C 1
ATOM 1534 O O . THR B 1 41 ? -1.636 30.328 15.07 1 97.44 41 THR B O 1
ATOM 1537 N N . GLN B 1 42 ? -2.242 32.469 15.047 1 97.69 42 GLN B N 1
ATOM 1538 C CA . GLN B 1 42 ? -3.643 32.156 14.781 1 97.69 42 GLN B CA 1
ATOM 1539 C C . GLN B 1 42 ? -3.801 31.375 13.477 1 97.69 42 GLN B C 1
ATOM 1541 O O . GLN B 1 42 ? -4.512 30.375 13.422 1 97.69 42 GLN B O 1
ATOM 1546 N N . ILE B 1 43 ? -3.135 31.875 12.453 1 97.31 43 ILE B N 1
ATOM 1547 C CA . ILE B 1 43 ? -3.203 31.219 11.156 1 97.31 43 ILE B CA 1
ATOM 1548 C C . ILE B 1 43 ? -2.717 29.781 11.289 1 97.31 43 ILE B C 1
ATOM 1550 O O . ILE B 1 43 ? -3.375 28.844 10.82 1 97.31 43 ILE B O 1
ATOM 1554 N N . ALA B 1 44 ? -1.58 29.594 11.914 1 97.62 44 ALA B N 1
ATOM 1555 C CA . ALA B 1 44 ? -0.961 28.281 12.016 1 97.62 44 ALA B CA 1
ATOM 1556 C C . ALA B 1 44 ? -1.881 27.297 12.734 1 97.62 44 ALA B C 1
ATOM 1558 O O . ALA B 1 44 ? -2.117 26.188 12.25 1 97.62 44 ALA B O 1
ATOM 1559 N N . ILE B 1 45 ? -2.439 27.688 13.906 1 98.5 45 ILE B N 1
ATOM 1560 C CA . ILE B 1 45 ? -3.213 26.75 14.711 1 98.5 45 ILE B CA 1
ATOM 1561 C C . ILE B 1 45 ? -4.559 26.484 14.039 1 98.5 45 ILE B C 1
ATOM 1563 O O . ILE B 1 45 ? -5.066 25.359 14.078 1 98.5 45 ILE B O 1
ATOM 1567 N N . VAL B 1 46 ? -5.156 27.484 13.406 1 97.94 46 VAL B N 1
ATOM 1568 C CA . VAL B 1 46 ? -6.449 27.328 12.742 1 97.94 46 VAL B CA 1
ATOM 1569 C C . VAL B 1 46 ? -6.289 26.422 11.516 1 97.94 46 VAL B C 1
ATOM 1571 O O . VAL B 1 46 ? -7.098 25.516 11.297 1 97.94 46 VAL B O 1
ATOM 1574 N N . GLU B 1 47 ? -5.25 26.609 10.742 1 97.94 47 GLU B N 1
ATOM 1575 C CA . GLU B 1 47 ? -5.008 25.766 9.578 1 97.94 47 GLU B CA 1
ATOM 1576 C C . GLU B 1 47 ? -4.695 24.328 9.984 1 97.94 47 GLU B C 1
ATOM 1578 O O . GLU B 1 47 ? -5.086 23.375 9.305 1 97.94 47 GLU B O 1
ATOM 1583 N N . ALA B 1 48 ? -3.949 24.172 11.07 1 98.44 48 ALA B N 1
ATOM 1584 C CA . ALA B 1 48 ? -3.674 22.828 11.57 1 98.44 48 ALA B CA 1
ATOM 1585 C C . ALA B 1 48 ? -4.965 22.109 11.961 1 98.44 48 ALA B C 1
ATOM 1587 O O . ALA B 1 48 ? -5.172 20.953 11.586 1 98.44 48 ALA B O 1
ATOM 1588 N N . GLN B 1 49 ? -5.816 22.828 12.664 1 98.62 49 GLN B N 1
ATOM 1589 C CA . GLN B 1 49 ? -7.07 22.219 13.109 1 98.62 49 GLN B CA 1
ATOM 1590 C C . GLN B 1 49 ? -7.965 21.875 11.93 1 98.62 49 GLN B C 1
ATOM 1592 O O . GLN B 1 49 ? -8.57 20.797 11.898 1 98.62 49 GLN B O 1
ATOM 1597 N N . ALA B 1 50 ? -8.078 22.734 11.016 1 96.94 50 ALA B N 1
ATOM 1598 C CA . ALA B 1 50 ? -8.883 22.469 9.82 1 96.94 50 ALA B CA 1
ATOM 1599 C C . ALA B 1 50 ? -8.367 21.25 9.07 1 96.94 50 ALA B C 1
ATOM 1601 O O . ALA B 1 50 ? -9.156 20.422 8.602 1 96.94 50 ALA B O 1
ATOM 1602 N N . ASN B 1 51 ? -7.047 21.172 8.914 1 96.69 51 ASN B N 1
ATOM 1603 C CA . ASN B 1 51 ? -6.434 20.031 8.25 1 96.69 51 ASN B CA 1
ATOM 1604 C C . ASN B 1 51 ? -6.699 18.734 9 1 96.69 51 ASN B C 1
ATOM 1606 O O . ASN B 1 51 ? -7.043 17.719 8.391 1 96.69 51 ASN B O 1
ATOM 1610 N N . ALA B 1 52 ? -6.551 18.766 10.312 1 97.75 52 ALA B N 1
ATOM 1611 C CA . ALA B 1 52 ? -6.801 17.594 11.133 1 97.75 52 ALA B CA 1
ATOM 1612 C C . ALA B 1 52 ? -8.258 17.141 11.016 1 97.75 52 ALA B C 1
ATOM 1614 O O . ALA B 1 52 ? -8.531 15.945 10.859 1 97.75 52 ALA B O 1
ATOM 1615 N N . SER B 1 53 ? -9.219 18.094 11.055 1 97.38 53 SER B N 1
ATOM 1616 C CA . SER B 1 53 ? -10.641 17.797 10.945 1 97.38 53 SER B CA 1
ATOM 1617 C C . SER B 1 53 ? -10.969 17.188 9.578 1 97.38 53 SER B C 1
ATOM 1619 O O . SER B 1 53 ? -11.742 16.234 9.492 1 97.38 53 SER B O 1
ATOM 1621 N N . ASN B 1 54 ? -10.398 17.75 8.57 1 94.81 54 ASN B N 1
ATOM 1622 C CA . ASN B 1 54 ? -10.609 17.234 7.227 1 94.81 54 ASN B CA 1
ATOM 1623 C C . ASN B 1 54 ? -10.055 15.82 7.07 1 94.81 54 ASN B C 1
ATOM 1625 O O . ASN B 1 54 ? -10.68 14.969 6.438 1 94.81 54 ASN B O 1
ATOM 1629 N N . THR B 1 55 ? -8.875 15.547 7.562 1 95.31 55 THR B N 1
ATOM 1630 C CA . THR B 1 55 ? -8.258 14.227 7.5 1 95.31 55 THR B CA 1
ATOM 1631 C C . THR B 1 55 ? -9.086 13.203 8.273 1 95.31 55 THR B C 1
ATOM 1633 O O . THR B 1 55 ? -9.281 12.078 7.805 1 95.31 55 THR B O 1
ATOM 1636 N N . LEU B 1 56 ? -9.562 13.625 9.477 1 96.44 56 LEU B N 1
ATOM 1637 C CA . LEU B 1 56 ? -10.422 12.75 10.266 1 96.44 56 LEU B CA 1
ATOM 1638 C C . LEU B 1 56 ? -11.672 12.352 9.477 1 96.44 56 LEU B C 1
ATOM 1640 O O . LEU B 1 56 ? -12.023 11.172 9.422 1 96.44 56 LEU B O 1
ATOM 1644 N N . ARG B 1 57 ? -12.281 13.32 8.828 1 93.88 57 ARG B N 1
ATOM 1645 C CA . ARG B 1 57 ? -13.469 13.055 8.016 1 93.88 57 ARG B CA 1
ATOM 1646 C C . ARG B 1 57 ? -13.133 12.117 6.859 1 93.88 57 ARG B C 1
ATOM 1648 O O . ARG B 1 57 ? -13.898 11.195 6.559 1 93.88 57 ARG B O 1
ATOM 1655 N N . TYR B 1 58 ? -12.031 12.312 6.207 1 90.56 58 TYR B N 1
ATOM 1656 C CA . TYR B 1 58 ? -11.57 11.461 5.113 1 90.56 58 TYR B CA 1
ATOM 1657 C C . TYR B 1 58 ? -11.445 10.016 5.566 1 90.56 58 TYR B C 1
ATOM 1659 O O . TYR B 1 58 ? -11.914 9.102 4.883 1 90.56 58 TYR B O 1
ATOM 1667 N N . ILE B 1 59 ? -10.805 9.812 6.641 1 92.5 59 ILE B N 1
ATOM 1668 C CA . ILE B 1 59 ? -10.602 8.477 7.188 1 92.5 59 ILE B CA 1
ATOM 1669 C C . ILE B 1 59 ? -11.945 7.824 7.477 1 92.5 59 ILE B C 1
ATOM 1671 O O . ILE B 1 59 ? -12.18 6.668 7.125 1 92.5 59 ILE B O 1
ATOM 1675 N N . GLN B 1 60 ? -12.867 8.594 8.109 1 92 60 GLN B N 1
ATOM 1676 C CA . GLN B 1 60 ? -14.172 8.078 8.5 1 92 60 GLN B CA 1
ATOM 1677 C C . GLN B 1 60 ? -15 7.695 7.273 1 92 60 GLN B C 1
ATOM 1679 O O . GLN B 1 60 ? -15.773 6.734 7.316 1 92 60 GLN B O 1
ATOM 1684 N N . GLU B 1 61 ? -14.797 8.359 6.215 1 85.56 61 GLU B N 1
ATOM 1685 C CA . GLU B 1 61 ? -15.492 8.062 4.969 1 85.56 61 GLU B CA 1
ATOM 1686 C C . GLU B 1 61 ? -14.898 6.832 4.289 1 85.56 61 GLU B C 1
ATOM 1688 O O . GLU B 1 61 ? -15.602 6.094 3.6 1 85.56 61 GLU B O 1
ATOM 1693 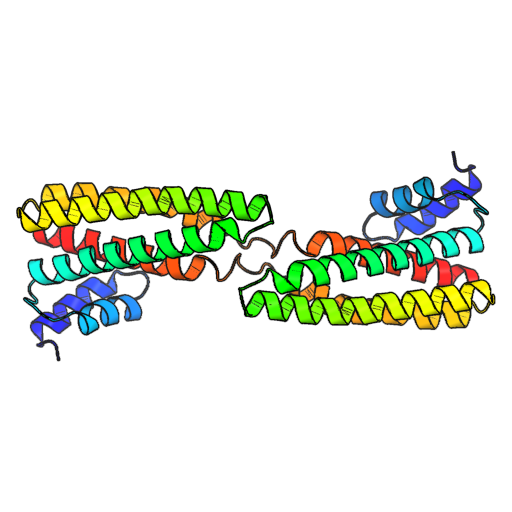N N . LEU B 1 62 ? -13.617 6.621 4.496 1 82.44 62 LEU B N 1
ATOM 1694 C CA . LEU B 1 62 ? -12.898 5.516 3.859 1 82.44 62 LEU B CA 1
ATOM 1695 C C . LEU B 1 62 ? -13.156 4.207 4.598 1 82.44 62 LEU B C 1
ATOM 1697 O O . LEU B 1 62 ? -13.25 3.146 3.975 1 82.44 62 LEU B O 1
ATOM 1701 N N . LEU B 1 63 ? -13.305 4.266 5.887 1 86.94 63 LEU B N 1
ATOM 1702 C CA . LEU B 1 63 ? -13.32 3.104 6.77 1 86.94 63 LEU B CA 1
ATOM 1703 C C . LEU B 1 63 ? -14.406 2.119 6.352 1 86.94 63 LEU B C 1
ATOM 1705 O O . LEU B 1 63 ? -14.141 0.926 6.188 1 86.94 63 LEU B O 1
ATOM 1709 N N . PRO B 1 64 ? -15.602 2.586 6.039 1 81.69 64 PRO B N 1
ATOM 1710 C CA . PRO B 1 64 ? -16.641 1.625 5.68 1 81.69 64 PRO B CA 1
ATOM 1711 C C . PRO B 1 64 ? -16.375 0.931 4.348 1 81.69 64 PRO B C 1
ATOM 1713 O O . PRO B 1 64 ? -16.969 -0.119 4.066 1 81.69 64 PRO B O 1
ATOM 1716 N N . THR B 1 65 ? -15.484 1.428 3.596 1 71.31 65 THR B N 1
ATOM 1717 C CA . THR B 1 65 ? -15.273 0.914 2.246 1 71.31 65 THR B CA 1
ATOM 1718 C C . THR B 1 65 ? -14.133 -0.097 2.223 1 71.31 65 THR B C 1
ATOM 1720 O O . THR B 1 65 ? -13.945 -0.808 1.233 1 71.31 65 THR B O 1
ATOM 1723 N N . ILE B 1 66 ? -13.352 -0.126 3.307 1 65.81 66 ILE B N 1
ATOM 1724 C CA . ILE B 1 66 ? -12.164 -0.972 3.365 1 65.81 66 ILE B CA 1
ATOM 1725 C C . ILE B 1 66 ? -12.555 -2.383 3.799 1 65.81 66 ILE B C 1
ATOM 1727 O O . ILE B 1 66 ? -13.219 -2.562 4.82 1 65.81 66 ILE B O 1
ATOM 1731 N N . THR B 1 67 ? -12.141 -3.291 3.008 1 61.59 67 THR B N 1
ATOM 1732 C CA . THR B 1 67 ? -12.461 -4.684 3.311 1 61.59 67 THR B CA 1
ATOM 1733 C C . THR B 1 67 ? -11.227 -5.406 3.854 1 61.59 67 THR B C 1
ATOM 1735 O O . THR B 1 67 ? -11.359 -6.434 4.523 1 61.59 67 THR B O 1
ATOM 1738 N N . ASP B 1 68 ? -10.047 -4.906 3.496 1 62.81 68 ASP B N 1
ATOM 1739 C CA . ASP B 1 68 ? -8.812 -5.469 4.035 1 62.81 68 ASP B CA 1
ATOM 1740 C C . ASP B 1 68 ? -8.711 -5.219 5.539 1 62.81 68 ASP B C 1
ATOM 1742 O O . ASP B 1 68 ? -8.617 -4.07 5.977 1 62.81 68 ASP B O 1
ATOM 1746 N N . LEU B 1 69 ? -8.656 -6.273 6.281 1 70.19 69 LEU B N 1
ATOM 1747 C CA . LEU B 1 69 ? -8.727 -6.18 7.734 1 70.19 69 LEU B CA 1
ATOM 1748 C C . LEU B 1 69 ? -7.504 -5.449 8.289 1 70.19 69 LEU B C 1
ATOM 1750 O O . LEU B 1 69 ? -7.625 -4.648 9.219 1 70.19 69 LEU B O 1
ATOM 1754 N N . LYS B 1 70 ? -6.387 -5.703 7.742 1 72.62 70 LYS B N 1
ATOM 1755 C CA . LYS B 1 70 ? -5.18 -5.035 8.227 1 72.62 70 LYS B CA 1
ATOM 1756 C C . LYS B 1 70 ? -5.23 -3.537 7.945 1 72.62 70 LYS B C 1
ATOM 1758 O O . LYS B 1 70 ? -4.926 -2.727 8.82 1 72.62 70 LYS B O 1
ATOM 1763 N N . LEU B 1 71 ? -5.672 -3.215 6.734 1 77.12 71 LEU B N 1
ATOM 1764 C CA . LEU B 1 71 ? -5.801 -1.811 6.363 1 77.12 71 LEU B CA 1
ATOM 1765 C C . LEU B 1 71 ? -6.875 -1.124 7.199 1 77.12 71 LEU B C 1
ATOM 1767 O O . LEU B 1 71 ? -6.703 0.025 7.613 1 77.12 71 LEU B O 1
ATOM 1771 N N . LYS B 1 72 ? -7.949 -1.833 7.438 1 81.75 72 LYS B N 1
ATOM 1772 C CA . LYS B 1 72 ? -9.023 -1.294 8.266 1 81.75 72 LYS B CA 1
ATOM 1773 C C . LYS B 1 72 ? -8.531 -0.981 9.672 1 81.75 72 LYS B C 1
ATOM 1775 O O . LYS B 1 72 ? -8.836 0.081 10.219 1 81.75 72 LYS B O 1
ATOM 1780 N N . ASN B 1 73 ? -7.785 -1.871 10.195 1 84.19 73 ASN B N 1
ATOM 1781 C CA . ASN B 1 73 ? -7.227 -1.661 11.531 1 84.19 73 ASN B CA 1
ATOM 1782 C C . ASN B 1 73 ? -6.242 -0.495 11.547 1 84.19 73 ASN B C 1
ATOM 1784 O O . ASN B 1 73 ? -6.223 0.291 12.492 1 84.19 73 ASN B O 1
ATOM 1788 N N . ASP B 1 74 ? -5.383 -0.413 10.492 1 85.25 74 ASP B N 1
ATOM 1789 C CA . ASP B 1 74 ? -4.461 0.708 10.359 1 85.25 74 ASP B CA 1
ATOM 1790 C C . ASP B 1 74 ? -5.211 2.037 10.32 1 85.25 74 ASP B C 1
ATOM 1792 O O . ASP B 1 74 ? -4.816 3.002 10.977 1 85.25 74 ASP B O 1
ATOM 1796 N N . LEU B 1 75 ? -6.371 2.004 9.625 1 90.44 75 LEU B N 1
ATOM 1797 C CA . LEU B 1 75 ? -7.168 3.217 9.492 1 90.44 75 LEU B CA 1
ATOM 1798 C C . LEU B 1 75 ? -7.863 3.561 10.805 1 90.44 75 LEU B C 1
ATOM 1800 O O . LEU B 1 75 ? -8.047 4.738 11.125 1 90.44 75 LEU B O 1
ATOM 1804 N N . ILE B 1 76 ? -8.25 2.576 11.562 1 92.94 76 ILE B N 1
ATOM 1805 C CA . ILE B 1 76 ? -8.883 2.801 12.852 1 92.94 76 ILE B CA 1
ATOM 1806 C C . ILE B 1 76 ? -7.887 3.451 13.812 1 92.94 76 ILE B C 1
ATOM 1808 O O . ILE B 1 76 ? -8.242 4.371 14.555 1 92.94 76 ILE B O 1
ATOM 1812 N N . ILE B 1 77 ? -6.684 3.045 13.773 1 92.19 77 ILE B N 1
ATOM 1813 C CA . ILE B 1 77 ? -5.641 3.66 14.586 1 92.19 77 ILE B CA 1
ATOM 1814 C C . ILE B 1 77 ? -5.469 5.121 14.18 1 92.19 77 ILE B C 1
ATOM 1816 O O . ILE B 1 77 ? -5.387 6.004 15.039 1 92.19 77 ILE B O 1
ATOM 1820 N N . CYS B 1 78 ? -5.52 5.344 12.898 1 95.56 78 CYS B N 1
ATOM 1821 C CA . CYS B 1 78 ? -5.359 6.707 12.406 1 95.56 78 CYS B CA 1
ATOM 1822 C C . CYS B 1 78 ? -6.582 7.555 12.734 1 95.56 78 CYS B C 1
ATOM 1824 O O . CYS B 1 78 ? -6.457 8.742 13.023 1 95.56 78 CYS B O 1
ATOM 1826 N N . GLU B 1 79 ? -7.781 6.965 12.703 1 96 79 GLU B N 1
ATOM 1827 C CA . GLU B 1 79 ? -8.984 7.691 13.102 1 96 79 GLU B CA 1
ATOM 1828 C C . GLU B 1 79 ? -8.867 8.203 14.531 1 96 79 GLU B C 1
ATOM 1830 O O . GLU B 1 79 ? -9.18 9.359 14.805 1 96 79 GLU B O 1
ATOM 1835 N N . ASN B 1 80 ? -8.422 7.309 15.383 1 96.5 80 ASN B N 1
ATOM 1836 C CA . ASN B 1 80 ? -8.281 7.676 16.781 1 96.5 80 ASN B CA 1
ATOM 1837 C C . ASN B 1 80 ? -7.207 8.742 16.984 1 96.5 80 ASN B C 1
ATOM 1839 O O . ASN B 1 80 ? -7.379 9.672 17.781 1 96.5 80 ASN B O 1
ATOM 1843 N N . ALA B 1 81 ? -6.148 8.625 16.328 1 96.62 81 ALA B N 1
ATOM 1844 C CA . ALA B 1 81 ? -5.078 9.617 16.391 1 96.62 81 ALA B CA 1
ATOM 1845 C C . ALA B 1 81 ? -5.578 10.992 15.969 1 96.62 81 ALA B C 1
ATOM 1847 O O . ALA B 1 81 ? -5.359 11.984 16.672 1 96.62 81 ALA B O 1
ATOM 1848 N N . TYR B 1 82 ? -6.359 11.031 14.891 1 97.88 82 TYR B N 1
ATOM 1849 C CA . TYR B 1 82 ? -6.785 12.312 14.344 1 97.88 82 TYR B CA 1
ATOM 1850 C C . TYR B 1 82 ? -7.938 12.898 15.156 1 97.88 82 TYR B C 1
ATOM 1852 O O . TYR B 1 82 ? -8.117 14.117 15.195 1 97.88 82 TYR B O 1
ATOM 1860 N N . LYS B 1 83 ? -8.719 12.086 15.844 1 97.69 83 LYS B N 1
ATOM 1861 C CA . LYS B 1 83 ? -9.664 12.609 16.828 1 97.69 83 LYS B CA 1
ATOM 1862 C C . LYS B 1 83 ? -8.945 13.375 17.922 1 97.69 83 LYS B C 1
ATOM 1864 O O . LYS B 1 83 ? -9.336 14.484 18.281 1 97.69 83 LYS B O 1
ATOM 1869 N N . THR B 1 84 ? -7.914 12.766 18.406 1 97.62 84 THR B N 1
ATOM 1870 C CA . THR B 1 84 ? -7.121 13.383 19.469 1 97.62 84 THR B CA 1
ATOM 1871 C C . THR B 1 84 ? -6.465 14.664 18.969 1 97.62 84 THR B C 1
ATOM 1873 O O . THR B 1 84 ? -6.488 15.688 19.656 1 97.62 84 THR B O 1
ATOM 1876 N N . VAL B 1 85 ? -5.871 14.633 17.766 1 98.25 85 VAL B N 1
ATOM 1877 C CA . VAL B 1 85 ? -5.215 15.797 17.188 1 98.25 85 VAL B CA 1
ATOM 1878 C C . VAL B 1 85 ? -6.23 16.922 17.016 1 98.25 85 VAL B C 1
ATOM 1880 O O . VAL B 1 85 ? -5.969 18.062 17.391 1 98.25 85 VAL B O 1
ATOM 1883 N N . ASP B 1 86 ? -7.367 16.625 16.453 1 98.31 86 ASP B N 1
ATOM 1884 C CA . ASP B 1 86 ? -8.422 17.609 16.203 1 98.31 86 ASP B CA 1
ATOM 1885 C C . ASP B 1 86 ? -8.883 18.25 17.516 1 98.31 86 ASP B C 1
ATOM 1887 O O . ASP B 1 86 ? -8.984 19.469 17.609 1 98.31 86 ASP B O 1
ATOM 1891 N N . GLU B 1 87 ? -9.125 17.422 18.516 1 98.19 87 GLU B N 1
ATOM 1892 C CA . GLU B 1 87 ? -9.586 17.906 19.812 1 98.19 87 GLU B CA 1
ATOM 1893 C C . GLU B 1 87 ? -8.531 18.781 20.484 1 98.19 87 GLU B C 1
ATOM 1895 O O . GLU B 1 87 ? -8.852 19.828 21.062 1 98.19 87 GLU B O 1
ATOM 1900 N N . ALA B 1 88 ? -7.297 18.375 20.453 1 98.31 88 ALA B N 1
ATOM 1901 C CA . ALA B 1 88 ? -6.203 19.141 21.047 1 98.31 88 ALA B CA 1
ATOM 1902 C C . ALA B 1 88 ? -6.078 20.516 20.391 1 98.31 88 ALA B C 1
ATOM 1904 O O . ALA B 1 88 ? -5.887 21.516 21.078 1 98.31 88 ALA B O 1
ATOM 1905 N N . LEU B 1 89 ? -6.211 20.547 19.078 1 98.69 89 LEU B N 1
ATOM 1906 C CA . LEU B 1 89 ? -6.082 21.797 18.328 1 98.69 89 LEU B CA 1
ATOM 1907 C C . LEU B 1 89 ? -7.293 22.688 18.562 1 98.69 89 LEU B C 1
ATOM 1909 O O . LEU B 1 89 ? -7.16 23.922 18.656 1 98.69 89 LEU B O 1
ATOM 1913 N N . GLN B 1 90 ? -8.453 22.062 18.719 1 98.19 90 GLN B N 1
ATOM 1914 C CA . GLN B 1 90 ? -9.641 22.828 19.062 1 98.19 90 GLN B CA 1
ATOM 1915 C C . GLN B 1 90 ? -9.508 23.484 20.438 1 98.19 90 GLN B C 1
ATOM 1917 O O . GLN B 1 90 ? -9.859 24.641 20.625 1 98.19 90 GLN B O 1
ATOM 1922 N N . GLU B 1 91 ? -9.039 22.672 21.312 1 98.25 91 GLU B N 1
ATOM 1923 C CA . GLU B 1 91 ? -8.773 23.234 22.641 1 98.25 91 GLU B CA 1
ATOM 1924 C C . GLU B 1 91 ? -7.758 24.375 22.562 1 98.25 91 GLU B C 1
ATOM 1926 O O . GLU B 1 91 ? -7.941 25.406 23.188 1 98.25 91 GLU B O 1
ATOM 1931 N N . GLY B 1 92 ? -6.66 24.156 21.797 1 98.69 92 GLY B N 1
ATOM 1932 C CA . GLY B 1 92 ? -5.66 25.188 21.609 1 98.69 92 GLY B CA 1
ATOM 1933 C C . GLY B 1 92 ? -6.234 26.484 21.047 1 98.69 92 GLY B C 1
ATOM 1934 O O . GLY B 1 92 ? -5.91 27.562 21.531 1 98.69 92 GLY B O 1
ATOM 1935 N N . ILE B 1 93 ? -7.152 26.359 20.109 1 98.38 93 ILE B N 1
ATOM 1936 C CA . ILE B 1 93 ? -7.789 27.531 19.5 1 98.38 93 ILE B CA 1
ATOM 1937 C C . ILE B 1 93 ? -8.625 28.266 20.547 1 98.38 93 ILE B C 1
ATOM 1939 O O . ILE B 1 93 ? -8.586 29.5 20.625 1 98.38 93 ILE B O 1
ATOM 1943 N N . GLY B 1 94 ? -9.352 27.547 21.312 1 98.06 94 GLY B N 1
ATOM 1944 C CA . GLY B 1 94 ? -10.125 28.156 22.375 1 98.06 94 GLY B CA 1
ATOM 1945 C C . GLY B 1 94 ? -9.273 28.953 23.344 1 98.06 94 GLY B C 1
ATOM 1946 O O . GLY B 1 94 ? -9.617 30.078 23.719 1 98.06 94 GLY B O 1
ATOM 1947 N N . LEU B 1 95 ? -8.172 28.391 23.75 1 98.56 95 LEU B N 1
ATOM 1948 C CA . LEU B 1 95 ? -7.262 29.031 24.688 1 98.56 95 LEU B CA 1
ATOM 1949 C C . LEU B 1 95 ? -6.594 30.25 24.047 1 98.56 95 LEU B C 1
ATOM 1951 O O . LEU B 1 95 ? -6.391 31.266 24.703 1 98.56 95 LEU B O 1
ATOM 1955 N N . PHE B 1 96 ? -6.305 30.156 22.797 1 98.06 96 PHE B N 1
ATOM 1956 C CA . PHE B 1 96 ? -5.727 31.266 22.047 1 98.06 96 PHE B CA 1
ATOM 1957 C C . PHE B 1 96 ? -6.633 32.469 22.094 1 98.06 96 PHE B C 1
ATOM 1959 O O . PHE B 1 96 ? -6.176 33.594 22.375 1 98.06 96 PHE B O 1
ATOM 1966 N N . PHE B 1 97 ? -7.941 32.281 21.875 1 97.31 97 PHE B N 1
ATOM 1967 C CA . PHE B 1 97 ? -8.875 33.375 21.797 1 97.31 97 PHE B CA 1
ATOM 1968 C C . PHE B 1 97 ? -9.164 33.969 23.172 1 97.31 97 PHE B C 1
ATOM 1970 O O . PHE B 1 97 ? -9.633 35.094 23.297 1 97.31 97 PHE B O 1
ATOM 1977 N N . LYS B 1 98 ? -8.836 33.188 24.234 1 97.88 98 LYS B N 1
ATOM 1978 C CA . LYS B 1 98 ? -8.891 33.688 25.609 1 97.88 98 LYS B CA 1
ATOM 1979 C C . LYS B 1 98 ? -7.574 34.344 26.016 1 97.88 98 LYS B C 1
ATOM 1981 O O . LYS B 1 98 ? -7.395 34.719 27.172 1 97.88 98 LYS B O 1
ATOM 1986 N N . LYS B 1 99 ? -6.582 34.344 25.062 1 97.56 99 LYS B N 1
ATOM 1987 C CA . LYS B 1 99 ? -5.266 34.969 25.219 1 97.56 99 LYS B CA 1
ATOM 1988 C C . LYS B 1 99 ? -4.422 34.188 26.234 1 97.56 99 LYS B C 1
ATOM 1990 O O . LYS B 1 99 ? -3.502 34.75 26.844 1 97.56 99 LYS B O 1
ATOM 1995 N N . ASP B 1 100 ? -4.809 32.969 26.516 1 97.88 100 ASP B N 1
ATOM 1996 C CA . ASP B 1 100 ? -3.961 32.031 27.25 1 97.88 100 ASP B CA 1
ATOM 1997 C C . ASP B 1 100 ? -3.01 31.281 26.312 1 97.88 100 ASP B C 1
ATOM 1999 O O . ASP B 1 100 ? -3.176 30.078 26.078 1 97.88 100 ASP B O 1
ATOM 2003 N N . TYR B 1 101 ? -1.933 31.938 25.953 1 97.25 101 TYR B N 1
ATOM 2004 C CA . TYR B 1 101 ? -1.011 31.406 24.953 1 97.25 101 TYR B CA 1
ATOM 2005 C C . TYR B 1 101 ? -0.202 30.234 25.516 1 97.25 101 TYR B C 1
ATOM 2007 O O . TYR B 1 101 ? 0.154 29.312 24.781 1 97.25 101 TYR B O 1
ATOM 2015 N N . ARG B 1 102 ? 0.095 30.328 26.75 1 96.19 102 ARG B N 1
ATOM 2016 C CA . ARG B 1 102 ? 0.797 29.219 27.359 1 96.19 102 ARG B CA 1
ATOM 2017 C C . ARG B 1 102 ? -0.063 27.953 27.344 1 96.19 102 ARG B C 1
ATOM 2019 O O . ARG B 1 102 ? 0.42 26.875 27.016 1 96.19 102 ARG B O 1
ATOM 2026 N N . GLY B 1 103 ? -1.344 28.125 27.797 1 97.69 103 GLY B N 1
ATOM 2027 C CA . GLY B 1 103 ? -2.27 27 27.734 1 97.69 103 GLY B CA 1
ATOM 2028 C C . GLY B 1 103 ? -2.461 26.469 26.328 1 97.69 103 GLY B C 1
ATOM 2029 O O . GLY B 1 103 ? -2.531 25.25 26.109 1 97.69 103 GLY B O 1
ATOM 2030 N N . MET B 1 104 ? -2.545 27.344 25.344 1 98.19 104 MET B N 1
ATOM 2031 C CA . MET B 1 104 ? -2.645 26.969 23.922 1 98.19 104 MET B CA 1
ATOM 2032 C C . MET B 1 104 ? -1.475 26.094 23.516 1 98.19 104 MET B C 1
ATOM 2034 O O . MET B 1 104 ? -1.671 25.047 22.875 1 98.19 104 MET B O 1
ATOM 2038 N N . LEU B 1 105 ? -0.273 26.516 23.891 1 97.25 105 LEU B N 1
ATOM 2039 C CA . LEU B 1 105 ? 0.934 25.797 23.484 1 97.25 105 LEU B CA 1
ATOM 2040 C C . LEU B 1 105 ? 0.958 24.391 24.109 1 97.25 105 LEU B C 1
ATOM 2042 O O . LEU B 1 105 ? 1.348 23.438 23.453 1 97.25 105 LEU B O 1
ATOM 2046 N N . ILE B 1 106 ? 0.493 24.266 25.359 1 95.94 106 ILE B N 1
ATOM 2047 C CA . ILE B 1 106 ? 0.429 22.969 26.031 1 95.94 106 ILE B CA 1
ATOM 2048 C C . ILE B 1 106 ? -0.558 22.047 25.312 1 95.94 106 ILE B C 1
ATOM 2050 O O . ILE B 1 106 ? -0.26 20.875 25.062 1 95.94 106 ILE B O 1
ATOM 2054 N N . ALA B 1 107 ? -1.69 22.578 24.906 1 97.69 107 ALA B N 1
ATOM 2055 C CA . ALA B 1 107 ? -2.707 21.812 24.203 1 97.69 107 ALA B CA 1
ATOM 2056 C C . ALA B 1 107 ? -2.195 21.344 22.844 1 97.69 107 ALA B C 1
ATOM 2058 O O . ALA B 1 107 ? -2.35 20.172 22.484 1 97.69 107 ALA B O 1
ATOM 2059 N N . VAL B 1 108 ? -1.557 22.25 22.125 1 98.12 108 VAL B N 1
ATOM 2060 C CA . VAL B 1 108 ? -1.096 21.969 20.766 1 98.12 108 VAL B CA 1
ATOM 2061 C C . VAL B 1 108 ? 0.007 20.922 20.797 1 98.12 108 VAL B C 1
ATOM 2063 O O . VAL B 1 108 ? 0.104 20.078 19.891 1 98.12 108 VAL B O 1
ATOM 2066 N N . LYS B 1 109 ? 0.774 20.844 21.812 1 96.81 109 LYS B N 1
ATOM 2067 C CA . LYS B 1 109 ? 1.926 19.953 21.906 1 96.81 109 LYS B CA 1
ATOM 2068 C C . LYS B 1 109 ? 1.486 18.516 22.141 1 96.81 109 LYS B C 1
ATOM 2070 O O . LYS B 1 109 ? 2.299 17.594 22.047 1 96.81 109 LYS B O 1
ATOM 2075 N N . ILE B 1 110 ? 0.197 18.281 22.344 1 95.69 110 ILE B N 1
ATOM 2076 C CA . ILE B 1 110 ? -0.355 16.938 22.438 1 95.69 110 ILE B CA 1
ATOM 2077 C C . ILE B 1 110 ? -0.421 16.312 21.062 1 95.69 110 ILE B C 1
ATOM 2079 O O . ILE B 1 110 ? -0.267 15.094 20.906 1 95.69 110 ILE B O 1
ATOM 2083 N N . ALA B 1 111 ? -0.565 17.094 20.016 1 97.06 111 ALA B N 1
ATOM 2084 C CA . ALA B 1 111 ? -0.912 16.656 18.656 1 97.06 111 ALA B CA 1
ATOM 2085 C C . ALA B 1 111 ? 0.215 15.828 18.047 1 97.06 111 ALA B C 1
ATOM 2087 O O . ALA B 1 111 ? -0.033 14.773 17.453 1 97.06 111 ALA B O 1
ATOM 2088 N N . PRO B 1 112 ? 1.502 16.172 18.266 1 96.12 112 PRO B N 1
ATOM 2089 C CA . PRO B 1 112 ? 2.561 15.406 17.594 1 96.12 112 PRO B CA 1
ATOM 2090 C C . PRO B 1 112 ? 2.604 13.945 18.047 1 96.12 112 PRO B C 1
ATOM 2092 O O . PRO B 1 112 ? 2.756 13.047 17.203 1 96.12 112 PRO B O 1
ATOM 2095 N N . ARG B 1 113 ? 2.398 13.719 19.25 1 91.25 113 ARG B N 1
ATOM 2096 C CA . ARG B 1 113 ? 2.447 12.352 19.75 1 91.25 113 ARG B CA 1
ATOM 2097 C C . ARG B 1 113 ? 1.268 11.531 19.234 1 91.25 113 ARG B C 1
ATOM 2099 O O . ARG B 1 113 ? 1.428 10.375 18.859 1 91.25 113 ARG B O 1
ATOM 2106 N N . ALA B 1 114 ? 0.14 12.164 19.234 1 92.81 114 ALA B N 1
ATOM 2107 C CA . ALA B 1 114 ? -1.05 11.477 18.734 1 92.81 114 ALA B CA 1
ATOM 2108 C C . ALA B 1 114 ? -0.923 11.18 17.234 1 92.81 114 ALA B C 1
ATOM 2110 O O . ALA B 1 114 ? -1.237 10.07 16.797 1 92.81 114 ALA B O 1
ATOM 2111 N N . GLN B 1 115 ? -0.409 12.086 16.469 1 94.12 115 GLN B N 1
ATOM 2112 C CA . GLN B 1 115 ? -0.301 11.961 15.016 1 94.12 115 GLN B CA 1
ATOM 2113 C C . GLN B 1 115 ? 0.777 10.953 14.633 1 94.12 115 GLN B C 1
ATOM 2115 O O . GLN B 1 115 ? 0.671 10.289 13.602 1 94.12 115 GLN B O 1
ATOM 2120 N N . ALA B 1 116 ? 1.78 10.734 15.438 1 90 116 ALA B N 1
ATOM 2121 C CA . ALA B 1 116 ? 2.934 9.883 15.141 1 90 116 ALA B CA 1
ATOM 2122 C C . ALA B 1 116 ? 2.508 8.438 14.906 1 90 116 ALA B C 1
ATOM 2124 O O . ALA B 1 116 ? 3.109 7.73 14.094 1 90 116 ALA B O 1
ATOM 2125 N N . SER B 1 117 ? 1.506 8.008 15.57 1 87.94 117 SER B N 1
ATOM 2126 C CA . SER B 1 117 ? 1.028 6.637 15.398 1 87.94 117 SER B CA 1
ATOM 2127 C C . SER B 1 117 ? 0.532 6.402 13.977 1 87.94 117 SER B C 1
ATOM 2129 O O . SER B 1 117 ? 0.82 5.363 13.375 1 87.94 117 SER B O 1
ATOM 2131 N N . CYS B 1 118 ? -0.174 7.348 13.406 1 91.19 118 CYS B N 1
ATOM 2132 C CA . CYS B 1 118 ? -0.689 7.23 12.047 1 91.19 118 CYS B CA 1
ATOM 2133 C C . CYS B 1 118 ? 0.432 7.379 11.023 1 91.19 118 CYS B C 1
ATOM 2135 O O . CYS B 1 118 ? 0.465 6.66 10.023 1 91.19 118 CYS B O 1
ATOM 2137 N N . ASP B 1 119 ? 1.308 8.211 11.32 1 86.44 119 ASP B N 1
ATOM 2138 C CA . ASP B 1 119 ? 2.438 8.453 10.43 1 86.44 119 ASP B CA 1
ATOM 2139 C C . ASP B 1 119 ? 3.297 7.195 10.281 1 86.44 119 ASP B C 1
ATOM 2141 O O . ASP B 1 119 ? 3.699 6.84 9.172 1 86.44 119 ASP B O 1
ATOM 2145 N N . MET B 1 120 ? 3.582 6.539 11.297 1 79.62 120 MET B N 1
ATOM 2146 C CA . MET B 1 120 ? 4.41 5.336 11.281 1 79.62 120 MET B CA 1
ATOM 2147 C C . MET B 1 120 ? 3.742 4.223 10.484 1 79.62 120 MET B C 1
ATOM 2149 O O . MET B 1 120 ? 4.402 3.52 9.719 1 79.62 120 MET B O 1
ATOM 2153 N N . ILE B 1 121 ? 2.467 4.133 10.602 1 80.69 121 ILE B N 1
ATOM 2154 C CA . ILE B 1 121 ? 1.704 3.076 9.945 1 80.69 121 ILE B CA 1
ATOM 2155 C C . ILE B 1 121 ? 1.717 3.293 8.438 1 80.69 121 ILE B C 1
ATOM 2157 O O . ILE B 1 121 ? 1.871 2.34 7.668 1 80.69 121 ILE B O 1
ATOM 2161 N N . PHE B 1 122 ? 1.584 4.516 8.047 1 80.12 122 PHE B N 1
ATOM 2162 C CA . PHE B 1 122 ? 1.369 4.77 6.629 1 80.12 122 PHE B CA 1
ATOM 2163 C C . PHE B 1 122 ? 2.645 5.281 5.973 1 80.12 122 PHE B C 1
ATOM 2165 O O . PHE B 1 122 ? 2.674 5.516 4.762 1 80.12 122 PHE B O 1
ATOM 2172 N N . SER B 1 123 ? 3.631 5.523 6.727 1 70.81 123 SER B N 1
ATOM 2173 C CA . SER B 1 123 ? 4.914 5.887 6.137 1 70.81 123 SER B CA 1
ATOM 2174 C C . SER B 1 123 ? 5.777 4.652 5.883 1 70.81 123 SER B C 1
ATOM 2176 O O . SER B 1 123 ? 6.766 4.723 5.148 1 70.81 123 SER B O 1
ATOM 2178 N N . THR B 1 124 ? 5.469 3.654 6.543 1 57.94 124 THR B N 1
ATOM 2179 C CA . THR B 1 124 ? 6.23 2.424 6.371 1 57.94 124 THR B CA 1
ATOM 2180 C C . THR B 1 124 ? 5.824 1.713 5.082 1 57.94 124 THR B C 1
ATOM 2182 O O . THR B 1 124 ? 4.637 1.507 4.828 1 57.94 124 THR B O 1
ATOM 2185 N N . PRO B 1 125 ? 6.73 1.857 4.148 1 49.12 125 PRO B N 1
ATOM 2186 C CA . PRO B 1 125 ? 6.387 1.124 2.926 1 49.12 125 PRO B CA 1
ATOM 2187 C C . PRO B 1 125 ? 5.668 -0.192 3.213 1 49.12 125 PRO B C 1
ATOM 2189 O O . PRO B 1 125 ? 6.082 -0.949 4.094 1 49.12 125 PRO B O 1
ATOM 2192 N N . VAL B 1 126 ? 4.383 -0.071 3.348 1 46.59 126 VAL B N 1
ATOM 2193 C CA . VAL B 1 126 ? 3.777 -1.397 3.379 1 46.59 126 VAL B CA 1
ATOM 2194 C C . VAL B 1 126 ? 3.941 -2.072 2.02 1 46.59 126 VAL B C 1
ATOM 2196 O O . VAL B 1 126 ? 3.785 -1.431 0.978 1 46.59 126 VAL B O 1
ATOM 2199 N N . LYS B 1 127 ? 4.66 -2.74 1.968 1 43.31 127 LYS B N 1
ATOM 2200 C CA . LYS B 1 127 ? 4.566 -3.602 0.792 1 43.31 127 LYS B CA 1
ATOM 2201 C C . LYS B 1 127 ? 3.121 -3.738 0.324 1 43.31 127 LYS B C 1
ATOM 2203 O O . LYS B 1 127 ? 2.223 -3.98 1.133 1 43.31 127 LYS B O 1
ATOM 2208 N N . LYS B 1 128 ? 2.473 -2.568 -0.61 1 48.66 128 LYS B N 1
ATOM 2209 C CA . LYS B 1 128 ? 1.234 -2.988 -1.26 1 48.66 128 LYS B CA 1
ATOM 2210 C C . LYS B 1 128 ? 0.913 -4.445 -0.942 1 48.66 128 LYS B C 1
ATOM 2212 O O . LYS B 1 128 ? 0.117 -5.078 -1.64 1 48.66 128 LYS B O 1
ATOM 2217 N N . ARG B 1 129 ? 1.519 -4.797 0.359 1 47.69 129 ARG B N 1
ATOM 2218 C CA . ARG B 1 129 ? 1.681 -6.086 1.026 1 47.69 129 ARG B CA 1
ATOM 2219 C C . ARG B 1 129 ? 0.328 -6.727 1.312 1 47.69 129 ARG B C 1
ATOM 2221 O O . ARG B 1 129 ? -0.588 -6.066 1.805 1 47.69 129 ARG B O 1
ATOM 2228 N N . GLY B 1 130 ? -0.214 -7.305 0.537 1 59.75 130 GLY B N 1
ATOM 2229 C CA . GLY B 1 130 ? -1.206 -8.289 0.93 1 59.75 130 GLY B CA 1
ATOM 2230 C C . GLY B 1 130 ? -2.289 -8.492 -0.112 1 59.75 130 GLY B C 1
ATOM 2231 O O . GLY B 1 130 ? -3.094 -9.422 -0.006 1 59.75 130 GLY B O 1
ATOM 2232 N N . LEU B 1 131 ? -2.346 -7.371 -1.021 1 72.38 131 LEU B N 1
ATOM 2233 C CA . LEU B 1 131 ? -3.477 -7.617 -1.908 1 72.38 131 LEU B CA 1
ATOM 2234 C C . LEU B 1 131 ? -3.162 -8.734 -2.895 1 72.38 131 LEU B C 1
ATOM 2236 O O . LEU B 1 131 ? -3.916 -9.703 -3.004 1 72.38 131 LEU B O 1
ATOM 2240 N N . LEU B 1 132 ? -2.033 -8.508 -3.527 1 87.38 132 LEU B N 1
ATOM 2241 C CA . LEU B 1 132 ? -1.801 -9.492 -4.578 1 87.38 132 LEU B CA 1
ATOM 2242 C C . LEU B 1 132 ? -0.427 -10.141 -4.426 1 87.38 132 LEU B C 1
ATOM 2244 O O . LEU B 1 132 ? -0.093 -11.078 -5.148 1 87.38 132 LEU B O 1
ATOM 2248 N N . GLU B 1 133 ? 0.312 -9.742 -3.328 1 83.06 133 GLU B N 1
ATOM 2249 C CA . GLU B 1 133 ? 1.683 -10.227 -3.197 1 83.06 133 GLU B CA 1
ATOM 2250 C C . GLU B 1 133 ? 1.718 -11.742 -3.006 1 83.06 133 GLU B C 1
ATOM 2252 O O . GLU B 1 133 ? 2.469 -12.438 -3.688 1 83.06 133 GLU B O 1
ATOM 2257 N N . GLU B 1 134 ? 0.917 -12.164 -2.078 1 83.69 134 GLU B N 1
ATOM 2258 C CA . GLU B 1 134 ? 0.894 -13.602 -1.814 1 83.69 134 GLU B CA 1
ATOM 2259 C C . GLU B 1 134 ? 0.356 -14.375 -3.016 1 83.69 134 GLU B C 1
ATOM 2261 O O . GLU B 1 134 ? 0.903 -15.414 -3.385 1 83.69 134 GLU B O 1
ATOM 2266 N N . ARG B 1 135 ? -0.694 -13.875 -3.631 1 90 135 ARG B N 1
ATOM 2267 C CA . ARG B 1 135 ? -1.279 -14.508 -4.809 1 90 135 ARG B CA 1
ATOM 2268 C C . ARG B 1 135 ? -0.3 -14.508 -5.977 1 90 135 ARG B C 1
ATOM 2270 O O . ARG B 1 135 ? -0.181 -15.5 -6.699 1 90 135 ARG B O 1
ATOM 2277 N N . ASN B 1 136 ? 0.432 -13.375 -6.133 1 91.81 136 ASN B N 1
ATOM 2278 C CA . ASN B 1 136 ? 1.469 -13.289 -7.156 1 91.81 136 ASN B CA 1
ATOM 2279 C C . ASN B 1 136 ? 2.596 -14.281 -6.898 1 91.81 136 ASN B C 1
ATOM 2281 O O . ASN B 1 136 ? 3.111 -14.906 -7.832 1 91.81 136 ASN B O 1
ATOM 2285 N N . ARG B 1 137 ? 2.92 -14.414 -5.688 1 88.81 137 ARG B N 1
ATOM 2286 C CA . ARG B 1 137 ? 3.955 -15.375 -5.316 1 88.81 137 ARG B CA 1
ATOM 2287 C C . ARG B 1 137 ? 3.52 -16.797 -5.637 1 88.81 137 ARG B C 1
ATOM 2289 O O . ARG B 1 137 ? 4.281 -17.562 -6.227 1 88.81 137 ARG B O 1
ATOM 2296 N N . GLU B 1 138 ? 2.361 -17.188 -5.266 1 93.44 138 GLU B N 1
ATOM 2297 C CA . GLU B 1 138 ? 1.856 -18.531 -5.469 1 93.44 138 GLU B CA 1
ATOM 2298 C C . GLU B 1 138 ? 1.796 -18.891 -6.953 1 93.44 138 GLU B C 1
ATOM 2300 O O . GLU B 1 138 ? 2.244 -19.953 -7.363 1 93.44 138 GLU B O 1
ATOM 2305 N N . ILE B 1 139 ? 1.257 -17.969 -7.773 1 96.69 139 ILE B N 1
ATOM 2306 C CA . ILE B 1 139 ? 1.109 -18.266 -9.195 1 96.69 139 ILE B CA 1
ATOM 2307 C C . ILE B 1 139 ? 2.486 -18.344 -9.852 1 96.69 139 ILE B C 1
ATOM 2309 O O . ILE B 1 139 ? 2.695 -19.125 -10.773 1 96.69 139 ILE B O 1
ATOM 2313 N N . ARG B 1 140 ? 3.416 -17.562 -9.438 1 94.19 140 ARG B N 1
ATOM 2314 C CA . ARG B 1 140 ? 4.773 -17.641 -9.961 1 94.19 140 ARG B CA 1
ATOM 2315 C C . ARG B 1 140 ? 5.375 -19.031 -9.734 1 94.19 140 ARG B C 1
ATOM 2317 O O . ARG B 1 140 ? 5.957 -19.609 -10.648 1 94.19 140 ARG B O 1
ATOM 2324 N N . ILE B 1 141 ? 5.191 -19.547 -8.57 1 94.56 141 ILE B N 1
ATOM 2325 C CA . ILE B 1 141 ? 5.75 -20.859 -8.234 1 94.56 141 ILE B CA 1
ATOM 2326 C C . ILE B 1 141 ? 5.008 -21.953 -8.992 1 94.56 141 ILE B C 1
ATOM 2328 O O . ILE B 1 141 ? 5.629 -22.844 -9.57 1 94.56 14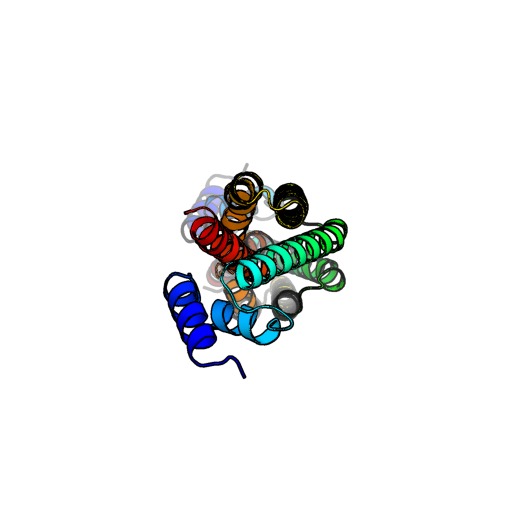1 ILE B O 1
ATOM 2332 N N . LEU B 1 142 ? 3.695 -21.875 -9.062 1 97.56 142 LEU B N 1
ATOM 2333 C CA . LEU B 1 142 ? 2.887 -22.906 -9.719 1 97.56 142 LEU B CA 1
ATOM 2334 C C . LEU B 1 142 ? 3.184 -22.953 -11.219 1 97.56 142 LEU B C 1
ATOM 2336 O O . LEU B 1 142 ? 3.26 -24.031 -11.805 1 97.56 142 LEU B O 1
ATOM 2340 N N . VAL B 1 143 ? 3.348 -21.781 -11.836 1 97.62 143 VAL B N 1
ATOM 2341 C CA . VAL B 1 143 ? 3.68 -21.734 -13.25 1 97.62 143 VAL B CA 1
ATOM 2342 C C . VAL B 1 143 ? 5.078 -22.312 -13.477 1 97.62 143 VAL B C 1
ATOM 2344 O O . VAL B 1 143 ? 5.301 -23.062 -14.43 1 97.62 143 VAL B O 1
ATOM 2347 N N . ALA B 1 144 ? 6.012 -21.984 -12.641 1 95.06 144 ALA B N 1
ATOM 2348 C CA . ALA B 1 144 ? 7.352 -22.562 -12.727 1 95.06 144 ALA B CA 1
ATOM 2349 C C . ALA B 1 144 ? 7.305 -24.078 -12.609 1 95.06 144 ALA B C 1
ATOM 2351 O O . ALA B 1 144 ? 8 -24.797 -13.344 1 95.06 144 ALA B O 1
ATOM 2352 N N . MET B 1 145 ? 6.523 -24.578 -11.68 1 96.62 145 MET B N 1
ATOM 2353 C CA . MET B 1 145 ? 6.324 -26.031 -11.539 1 96.62 145 MET B CA 1
ATOM 2354 C C . MET B 1 145 ? 5.836 -26.641 -12.844 1 96.62 145 MET B C 1
ATOM 2356 O O . MET B 1 145 ? 6.363 -27.656 -13.297 1 96.62 145 MET B O 1
ATOM 2360 N N . ALA B 1 146 ? 4.844 -26 -13.438 1 97.81 146 ALA B N 1
ATOM 2361 C CA . ALA B 1 146 ? 4.266 -26.516 -14.68 1 97.81 146 ALA B CA 1
ATOM 2362 C C . ALA B 1 146 ? 5.297 -26.516 -15.805 1 97.81 146 ALA B C 1
ATOM 2364 O O . ALA B 1 146 ? 5.371 -27.453 -16.578 1 97.81 146 ALA B O 1
ATOM 2365 N N . ILE B 1 147 ? 6.09 -25.438 -15.867 1 95.81 147 ILE B N 1
ATOM 2366 C CA . ILE B 1 147 ? 7.102 -25.328 -16.906 1 95.81 147 ILE B CA 1
ATOM 2367 C C . ILE B 1 147 ? 8.172 -26.406 -16.703 1 95.81 147 ILE B C 1
ATOM 2369 O O . ILE B 1 147 ? 8.539 -27.109 -17.656 1 95.81 147 ILE B O 1
ATOM 2373 N N . VAL B 1 148 ? 8.656 -26.578 -15.5 1 94 148 VAL B N 1
ATOM 2374 C CA . VAL B 1 148 ? 9.695 -27.562 -15.227 1 94 148 VAL B CA 1
ATOM 2375 C C . VAL B 1 148 ? 9.172 -28.969 -15.492 1 94 148 VAL B C 1
ATOM 2377 O O . VAL B 1 148 ? 9.828 -29.766 -16.172 1 94 148 VAL B O 1
ATOM 2380 N N . CYS B 1 149 ? 7.992 -29.328 -15.016 1 96.62 149 CYS B N 1
ATOM 2381 C CA . CYS B 1 149 ? 7.395 -30.641 -15.266 1 96.62 149 CYS B CA 1
ATOM 2382 C C . CYS B 1 149 ? 7.184 -30.875 -16.75 1 96.62 149 CYS B C 1
ATOM 2384 O O . CYS B 1 149 ? 7.496 -31.938 -17.281 1 96.62 149 CYS B O 1
ATOM 2386 N N . GLY B 1 150 ? 6.668 -29.781 -17.422 1 95.81 150 GLY B N 1
ATOM 2387 C CA . GLY B 1 150 ? 6.473 -29.875 -18.859 1 95.81 150 GLY B CA 1
ATOM 2388 C C . GLY B 1 150 ? 7.762 -30.125 -19.625 1 95.81 150 GLY B C 1
ATOM 2389 O O . GLY B 1 150 ? 7.781 -30.906 -20.578 1 95.81 150 GLY B O 1
ATOM 2390 N N . SER B 1 151 ? 8.773 -29.469 -19.203 1 93.94 151 SER B N 1
ATOM 2391 C CA . SER B 1 151 ? 10.07 -29.641 -19.859 1 93.94 151 SER B CA 1
ATOM 2392 C C . SER B 1 151 ? 10.578 -31.062 -19.719 1 93.94 151 SER B C 1
ATOM 2394 O O . SER B 1 151 ? 11.211 -31.594 -20.625 1 93.94 151 SER B O 1
ATOM 2396 N N . ILE B 1 152 ? 10.289 -31.7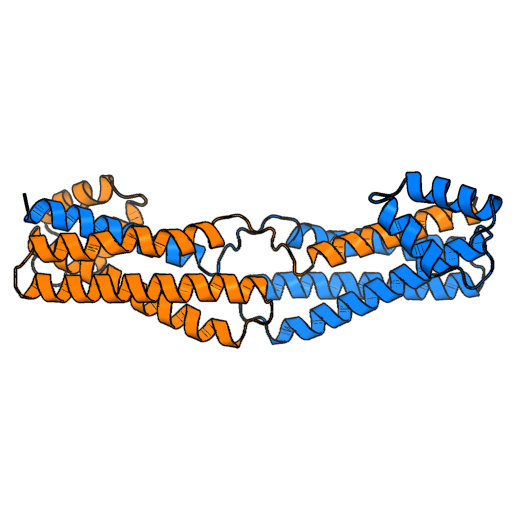19 -18.578 1 92.06 152 ILE B N 1
ATOM 2397 C CA . ILE B 1 152 ? 10.734 -33.094 -18.297 1 92.06 152 ILE B CA 1
ATOM 2398 C C . ILE B 1 152 ? 10.031 -34.062 -19.25 1 92.06 152 ILE B C 1
ATOM 2400 O O . ILE B 1 152 ? 10.672 -34.938 -19.812 1 92.06 152 ILE B O 1
ATOM 2404 N N . ILE B 1 153 ? 8.758 -33.844 -19.531 1 95.19 153 ILE B N 1
ATOM 2405 C CA . ILE B 1 153 ? 8.023 -34.844 -20.297 1 95.19 153 ILE B CA 1
ATOM 2406 C C . ILE B 1 153 ? 8.195 -34.594 -21.797 1 95.19 153 ILE B C 1
ATOM 2408 O O . ILE B 1 153 ? 7.891 -35.438 -22.609 1 95.19 153 ILE B O 1
ATOM 2412 N N . VAL B 1 154 ? 8.617 -33.406 -22.125 1 94.12 154 VAL B N 1
ATOM 2413 C CA . VAL B 1 154 ? 8.93 -33.094 -23.531 1 94.12 154 VAL B CA 1
ATOM 2414 C C . VAL B 1 154 ? 10.344 -33.594 -23.844 1 94.12 154 VAL B C 1
ATOM 2416 O O . VAL B 1 154 ? 10.641 -33.938 -25 1 94.12 154 VAL B O 1
ATOM 2419 N N . SER B 1 155 ? 11.305 -33.719 -22.953 1 85.19 155 SER B N 1
ATOM 2420 C CA . SER B 1 155 ? 12.664 -34.219 -23.172 1 85.19 155 SER B CA 1
ATOM 2421 C C . SER B 1 155 ? 12.688 -35.75 -23.281 1 85.19 155 SER B C 1
ATOM 2423 O O . SER B 1 155 ? 11.82 -36.438 -22.734 1 85.19 155 SER B O 1
#

Sequence (310 aa):
MADTETENRINNLCHEMEEFGFCSQTFHENLNGPTDDIGLTQIAIVEAQANASNTLRYIQELLPTITDLKLKNDLIICENAYKTVDEALQEGIGLFFKKDYRGMLIAVKIAPRAQASCDMIFSTPVKKRGLLEERNREIRILVAMAIVCGSIIVSMADTETENRINNLCHEMEEFGFCSQTFHENLNGPTDDIGLTQIAIVEAQANASNTLRYIQELLPTITDLKLKNDLIICENAYKTVDEALQEGIGLFFKKDYRGMLIAVKIAPRAQASCDMIFSTPVKKRGLLEERNREIRILVAMAIVCGSIIVS

InterPro domains:
  IPR006501 Pectinesterase inhibitor domain [PF04043] (10-144)
  IPR006501 Pectinesterase inhibitor domain [SM00856] (5-149)
  IPR006501 Pectinesterase inhibitor domain [TIGR01614] (5-148)
  IPR034086 Pectinesterase inhibitor, plant [cd15797] (6-148)
  IPR035513 Invertase/pectin methylesterase inhibitor domain superfamily [G3DSA:1.20.140.40] (5-150)
  IPR035513 Invertase/pectin methylesterase inhibitor domain superfamily [SSF101148] (8-148)
  IPR052421 Plant Cell Wall Enzyme Inhibitor [PTHR36710] (3-153)

Organism: Cucurbita maxima (NCBI:txid3661)

Solvent-accessible surface area (backbone atoms only — not comparable to full-atom values): 15710 Å² total; per-residue (Å²): 130,77,51,72,69,42,44,51,51,47,51,59,62,19,68,75,43,94,46,44,67,60,46,46,47,56,51,68,76,57,71,83,63,63,67,50,64,67,36,49,24,49,46,27,38,51,52,26,26,52,49,28,48,51,51,32,49,52,44,63,65,45,50,83,59,50,76,52,64,70,60,37,52,55,45,50,53,29,38,55,18,28,50,51,26,24,50,25,27,49,51,15,50,54,28,43,79,70,69,33,43,62,60,14,41,59,32,43,64,50,25,61,66,35,43,45,60,36,40,56,65,27,62,36,55,33,36,45,62,62,77,44,36,63,60,44,50,51,43,52,48,27,45,50,46,21,50,54,34,31,52,57,69,59,99,131,76,53,72,70,42,46,52,50,48,51,60,60,18,68,76,42,94,45,41,67,62,46,47,49,57,49,68,75,57,71,82,63,63,67,51,65,68,37,48,23,49,46,26,40,50,51,25,26,52,49,28,46,51,52,32,51,51,44,64,67,44,50,84,59,51,75,52,63,69,59,36,51,56,46,50,51,30,40,54,18,28,51,52,26,24,50,26,27,50,51,16,49,54,28,43,78,71,68,36,45,61,60,14,40,58,32,44,63,50,25,61,66,35,43,46,61,36,39,56,64,27,60,38,55,34,37,46,62,62,77,45,36,62,59,46,49,53,42,54,47,28,46,50,45,21,48,55,33,32,52,56,68,59,100

pLDDT: mean 89.63, std 11.67, range [43.25, 98.69]